Protein AF-A0A8T4EQA6-F1 (afdb_monomer)

Radius of gyration: 24.74 Å; Cα contacts (8 Å, |Δi|>4): 421; chains: 1; bounding box: 78×61×51 Å

Sequence (250 aa):
MGKGVVMSVICLLAISFFIASCVPVSEYYICKDGTRVRNAEECYTPMAPEPKEEVKQPEPAPEPAPEPVVKEISPAAQVYFDNNAKVTSLQYSYVESPQSLPEDIYYTTKDKMKIELKVRAVYAGNEYYDTVYLDLVKNTATAYCEYRDRSVCKDRDKAYSVDFDKYFRPTPWDWIDRITKADLTGKSKIFASRNAVEMNIEVDGLSGTMFVDSFFGIPLQITYLSKNYEFRDIVMNEVKSTQLEHQFSQ

Secondary structure (DSSP, 8-state):
--SHHHHHHHHHHHHHHHHTT-------EE-TTS-EESSGGGG----PPP------PPPPPPPPPPPP---EE-HHHHHHHHGGGG---EEEEEEEETB-----EEEE-SSEEEEEEEEEEEEETTEEEEEEEEETTTTEEEEE---S-TTT-S-SS--EEE-HHHH----HHHHHHTEEEEEEEEEEEEETTEEEEEEEEEETTEEEEEEEETTT--EEEEEETTEEEEEEEEEES---GGGGS-TT--

Foldseek 3Di:
DPDVVVVVVVVVVVVVVVVVPPPPPQDWAQAQVRDTHSDPVVSDDPDDPDDDPPPPDPDPDPDPDDDDQAAAEDPVLVVLQVLQVVFQKKWFWKDKPPDPDDTWIWIDGPFKIKIQAPDWHDNDDLATFRMKIAGPVVLWIKTFHPDPPCVSRVDRPDIDGDHSVVPDDQAQVNVVVQWRYKDFPPDWDAAPNFIWTKIWTAGPNFIWIFTAGRRRSTTQWIQGPNMIMGTHPMDTPPRDPCNSDRVPPD

Structure (mmCIF, N/CA/C/O backbone):
data_AF-A0A8T4EQA6-F1
#
_entry.id   AF-A0A8T4EQA6-F1
#
loop_
_atom_site.group_PDB
_atom_site.id
_atom_site.type_symbol
_atom_site.label_atom_id
_atom_site.label_alt_id
_atom_site.label_comp_id
_atom_site.label_asym_id
_atom_site.label_entity_id
_atom_site.label_seq_id
_atom_site.pdbx_PDB_ins_code
_atom_site.Cartn_x
_atom_site.Cartn_y
_atom_site.Cartn_z
_atom_site.occupancy
_atom_site.B_iso_or_equiv
_atom_site.auth_seq_id
_atom_site.auth_comp_id
_atom_site.auth_asym_id
_atom_site.auth_atom_id
_atom_site.pdbx_PDB_model_num
ATOM 1 N N . MET A 1 1 ? 58.677 24.203 24.969 1.00 54.44 1 MET A N 1
ATOM 2 C CA . MET A 1 1 ? 58.217 22.870 24.511 1.00 54.44 1 MET A CA 1
ATOM 3 C C . MET A 1 1 ? 56.695 22.869 24.547 1.00 54.44 1 MET A C 1
ATOM 5 O O . MET A 1 1 ? 56.180 23.217 25.595 1.00 54.44 1 MET A O 1
ATOM 9 N N . GLY A 1 2 ? 55.969 22.576 23.459 1.00 52.75 2 GLY A N 1
ATOM 10 C CA . GLY A 1 2 ? 54.510 22.361 23.594 1.00 52.75 2 GLY A CA 1
ATOM 11 C C . GLY A 1 2 ? 53.566 22.802 22.470 1.00 52.75 2 GLY A C 1
ATOM 12 O O . GLY A 1 2 ? 52.365 22.706 22.668 1.00 52.75 2 GLY A O 1
ATOM 13 N N . LYS A 1 3 ? 54.041 23.271 21.305 1.00 52.06 3 LYS A N 1
ATOM 14 C CA . LYS A 1 3 ? 53.149 23.547 20.150 1.00 52.06 3 LYS A CA 1
ATOM 15 C C . LYS A 1 3 ? 53.348 22.607 18.954 1.00 52.06 3 LYS A C 1
ATOM 17 O O . LYS A 1 3 ? 52.381 22.285 18.281 1.00 52.06 3 LYS A O 1
ATOM 22 N N . GLY A 1 4 ? 54.559 22.084 18.743 1.00 53.94 4 GLY A N 1
ATOM 23 C CA . GLY A 1 4 ? 54.838 21.169 17.624 1.00 53.94 4 GLY A CA 1
ATOM 24 C C . GLY A 1 4 ? 54.235 19.765 17.773 1.00 53.94 4 GLY A C 1
ATOM 25 O O . GLY A 1 4 ? 53.827 19.166 16.787 1.00 53.94 4 GLY A O 1
ATOM 26 N N . VAL A 1 5 ? 54.121 19.251 19.004 1.00 64.50 5 VAL A N 1
ATOM 27 C CA . VAL A 1 5 ? 53.643 17.875 19.249 1.00 64.50 5 VAL A CA 1
ATOM 28 C C . VAL A 1 5 ? 52.132 17.751 19.015 1.00 64.50 5 VAL A C 1
ATOM 30 O O . VAL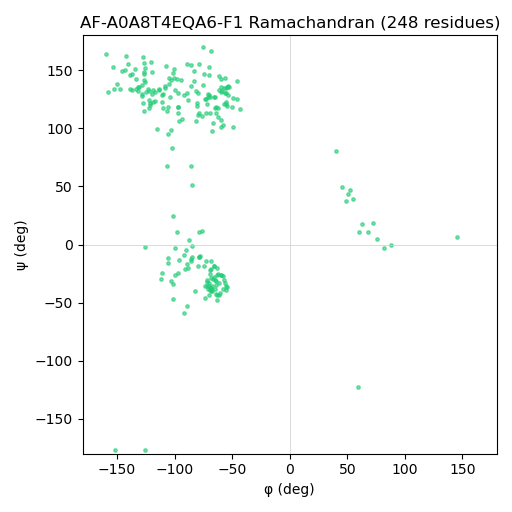 A 1 5 ? 51.676 16.755 18.465 1.00 64.50 5 VAL A O 1
ATOM 33 N N . VAL A 1 6 ? 51.354 18.787 19.346 1.00 67.44 6 VAL A N 1
ATOM 34 C CA . VAL A 1 6 ? 49.884 18.762 19.226 1.00 67.44 6 VAL A CA 1
ATOM 35 C C . VAL A 1 6 ? 49.435 18.725 17.760 1.00 67.44 6 VAL A C 1
ATOM 37 O O . VAL A 1 6 ? 48.513 17.993 17.416 1.00 67.44 6 VAL A O 1
ATOM 40 N N . MET A 1 7 ? 50.124 19.447 16.871 1.00 66.25 7 MET A N 1
ATOM 41 C CA . MET A 1 7 ? 49.761 19.492 15.449 1.00 66.25 7 MET A CA 1
ATOM 42 C C . MET A 1 7 ? 50.077 18.174 14.718 1.00 66.25 7 MET A C 1
ATOM 44 O O . MET A 1 7 ? 49.352 17.780 13.808 1.00 66.25 7 MET A O 1
ATOM 48 N N . SER A 1 8 ? 51.111 17.448 15.156 1.00 66.25 8 SER A N 1
ATOM 49 C CA . SER A 1 8 ? 51.488 16.159 14.563 1.00 66.25 8 SER A CA 1
ATOM 50 C C . SER A 1 8 ? 50.491 15.040 14.909 1.00 66.25 8 SER A C 1
ATOM 52 O O . SER A 1 8 ? 50.160 14.226 14.048 1.00 66.25 8 SER A O 1
ATOM 54 N N . VAL A 1 9 ? 49.926 15.051 16.124 1.00 68.31 9 VAL A N 1
ATOM 55 C CA . VAL A 1 9 ? 48.898 14.077 16.544 1.00 68.31 9 VAL A CA 1
ATOM 56 C C . VAL A 1 9 ? 47.570 14.296 15.805 1.00 68.31 9 VAL A C 1
ATOM 58 O O . VAL A 1 9 ? 46.928 13.327 15.403 1.00 68.31 9 VAL A O 1
ATOM 61 N N . ILE A 1 10 ? 47.182 15.552 15.554 1.00 69.31 10 ILE A N 1
ATOM 62 C CA . ILE A 1 10 ? 45.943 15.872 14.821 1.00 69.31 10 ILE A CA 1
ATOM 63 C C . ILE A 1 10 ? 46.037 15.432 13.348 1.00 69.31 10 ILE A C 1
ATOM 65 O O . ILE A 1 10 ? 45.082 14.859 12.828 1.00 69.31 10 ILE A O 1
ATOM 69 N N . CYS A 1 11 ? 47.190 15.608 12.689 1.00 70.19 11 CYS A N 1
ATOM 70 C CA . CYS A 1 11 ? 47.383 15.114 11.318 1.00 70.19 11 CYS A CA 1
ATOM 71 C C . CYS A 1 11 ? 47.342 13.580 11.221 1.00 70.19 11 CYS A C 1
ATOM 73 O O . CYS A 1 11 ? 46.767 13.053 10.271 1.00 70.19 11 CYS A O 1
ATOM 75 N N . LEU A 1 12 ? 47.900 12.850 12.194 1.00 67.88 12 LEU A N 1
ATOM 76 C CA . LEU A 1 12 ? 47.858 11.380 12.193 1.00 67.88 12 LEU A CA 1
ATOM 77 C C . LEU A 1 12 ? 46.436 10.830 12.399 1.00 67.88 12 LEU A C 1
ATOM 79 O O . LEU A 1 12 ? 46.073 9.847 11.756 1.00 67.88 12 LEU A O 1
ATOM 83 N N . LEU A 1 13 ? 45.613 11.490 13.223 1.00 66.69 13 LEU A N 1
ATOM 84 C CA . LEU A 1 13 ? 44.198 11.135 13.399 1.00 66.69 13 LEU A CA 1
ATOM 85 C C . LEU A 1 13 ? 43.344 11.468 12.165 1.00 66.69 13 LEU A C 1
ATOM 87 O O . LEU A 1 13 ? 42.439 10.713 11.825 1.00 66.69 13 LEU A O 1
ATOM 91 N N . ALA A 1 14 ? 43.635 12.562 11.457 1.00 63.62 14 ALA A N 1
ATOM 92 C CA . ALA A 1 14 ? 42.928 12.888 10.217 1.00 63.62 14 ALA A CA 1
ATOM 93 C C . ALA A 1 14 ? 43.253 11.892 9.088 1.00 63.62 14 ALA A C 1
ATOM 95 O O . ALA A 1 14 ? 42.364 11.512 8.328 1.00 63.62 14 ALA A O 1
ATOM 96 N N . ILE A 1 15 ? 44.504 11.423 9.002 1.00 66.56 15 ILE A N 1
ATOM 97 C CA . ILE A 1 15 ? 44.910 10.431 7.997 1.00 66.56 15 ILE A CA 1
ATOM 98 C C . ILE A 1 15 ? 44.282 9.063 8.293 1.00 66.56 15 ILE A C 1
ATOM 100 O O . ILE A 1 15 ? 43.821 8.418 7.356 1.00 66.56 15 ILE A O 1
ATOM 104 N N . SER A 1 16 ? 44.173 8.634 9.559 1.00 61.84 16 SER A N 1
ATOM 105 C CA . SER A 1 16 ? 43.537 7.347 9.888 1.00 61.84 16 SER A CA 1
ATOM 106 C C . SER A 1 16 ? 42.033 7.312 9.576 1.00 61.84 16 SER A C 1
ATOM 108 O O . SER A 1 16 ? 41.527 6.262 9.182 1.00 61.84 16 SER A O 1
ATOM 110 N N . PHE A 1 17 ? 41.333 8.452 9.642 1.00 58.25 17 PHE A N 1
ATOM 111 C CA . PHE A 1 17 ? 39.930 8.549 9.214 1.00 58.25 17 PHE A CA 1
ATOM 112 C C . PHE A 1 17 ? 39.738 8.426 7.692 1.00 58.25 17 PHE A C 1
ATOM 114 O O . PHE A 1 17 ? 38.685 7.962 7.259 1.00 58.25 17 PHE A O 1
ATOM 121 N N . PHE A 1 18 ? 40.744 8.763 6.875 1.00 56.41 18 PHE A N 1
ATOM 122 C CA . PHE A 1 18 ? 40.670 8.615 5.413 1.00 56.41 18 PHE A CA 1
ATOM 123 C C . PHE A 1 18 ? 40.919 7.183 4.912 1.00 56.41 18 PHE A C 1
ATOM 125 O O . PHE A 1 18 ? 40.525 6.865 3.795 1.00 56.41 18 PHE A O 1
ATOM 132 N N . ILE A 1 19 ? 41.535 6.302 5.712 1.00 58.00 19 ILE A N 1
ATOM 133 C CA . ILE A 1 19 ? 41.781 4.899 5.310 1.00 58.00 19 ILE A CA 1
ATOM 134 C C . ILE A 1 19 ? 40.598 3.985 5.678 1.00 58.00 19 ILE A C 1
ATOM 136 O O . ILE A 1 19 ? 40.432 2.922 5.087 1.00 58.00 19 ILE A O 1
ATOM 140 N N . ALA A 1 20 ? 39.742 4.397 6.621 1.00 55.31 20 ALA A N 1
ATOM 141 C CA . ALA A 1 20 ? 38.575 3.619 7.049 1.00 55.31 20 ALA A CA 1
ATOM 142 C C . ALA A 1 20 ? 37.323 3.827 6.171 1.00 55.31 20 ALA A C 1
ATOM 144 O O . ALA A 1 20 ? 36.356 3.082 6.307 1.00 55.31 20 ALA A O 1
ATOM 145 N N . SER A 1 21 ? 37.320 4.815 5.270 1.00 56.19 21 SER A N 1
ATOM 146 C CA . SER A 1 21 ? 36.185 5.115 4.383 1.00 56.19 21 SER A CA 1
ATOM 147 C C . SER A 1 21 ? 36.219 4.371 3.044 1.00 56.19 21 SER A C 1
ATOM 149 O O . SER A 1 21 ? 35.239 4.410 2.304 1.00 56.19 21 SER A O 1
ATOM 151 N N . CYS A 1 22 ? 37.280 3.613 2.757 1.00 58.06 22 CYS A N 1
ATOM 152 C CA . CYS A 1 22 ? 37.325 2.672 1.636 1.00 58.06 22 CYS A CA 1
ATOM 153 C C . CYS A 1 22 ? 36.724 1.315 2.032 1.00 58.06 22 CYS A C 1
ATOM 155 O O . CYS A 1 22 ? 37.357 0.276 1.849 1.00 58.06 22 CYS A O 1
ATOM 157 N N . VAL A 1 23 ? 35.515 1.298 2.602 1.00 61.62 23 VAL A N 1
ATOM 158 C CA . VAL A 1 23 ? 34.740 0.053 2.633 1.00 61.62 23 VAL A CA 1
ATOM 159 C C . VAL A 1 23 ? 34.260 -0.156 1.198 1.00 61.62 23 VAL A C 1
ATOM 161 O O . VAL A 1 23 ? 33.499 0.682 0.709 1.00 61.62 23 VAL A O 1
ATOM 164 N N . PRO A 1 24 ? 34.728 -1.196 0.482 1.00 63.94 24 PRO A N 1
ATOM 165 C CA . PRO A 1 24 ? 34.249 -1.459 -0.864 1.00 63.94 24 PRO A CA 1
ATOM 166 C C . PRO A 1 24 ? 32.734 -1.616 -0.779 1.00 63.94 24 PRO A C 1
ATOM 168 O O . PRO A 1 24 ? 32.235 -2.456 -0.026 1.00 63.94 24 PRO A O 1
ATOM 171 N N . VAL A 1 25 ? 32.006 -0.765 -1.503 1.00 64.12 25 VAL A N 1
ATOM 172 C CA . VAL A 1 25 ? 30.571 -0.937 -1.715 1.00 64.12 25 VAL A CA 1
ATOM 173 C C . VAL A 1 25 ? 30.438 -2.310 -2.356 1.00 64.12 25 VAL A C 1
ATOM 175 O O . VAL A 1 25 ? 30.826 -2.497 -3.504 1.00 64.12 25 VAL A O 1
ATOM 178 N N . SER A 1 26 ? 30.029 -3.306 -1.574 1.00 64.12 26 SER A N 1
ATOM 179 C CA . SER A 1 26 ? 29.912 -4.671 -2.064 1.00 64.12 26 SER A CA 1
ATOM 180 C C . SER A 1 26 ? 28.795 -4.681 -3.100 1.00 64.12 26 SER A C 1
ATOM 182 O O . SER A 1 26 ? 27.623 -4.565 -2.739 1.00 64.12 26 SER A O 1
ATOM 184 N N . GLU A 1 27 ? 29.169 -4.746 -4.374 1.00 80.50 27 GLU A N 1
ATOM 185 C CA . GLU A 1 27 ? 28.242 -4.940 -5.479 1.00 80.50 27 GLU A CA 1
ATOM 186 C C . GLU A 1 27 ? 27.594 -6.320 -5.304 1.00 80.50 27 GLU A C 1
ATOM 188 O O . GLU A 1 27 ? 28.276 -7.342 -5.240 1.00 80.50 27 GLU A O 1
ATOM 193 N N . TYR A 1 28 ? 26.274 -6.343 -5.139 1.00 85.25 28 TYR A N 1
ATOM 194 C CA . TYR A 1 28 ? 25.484 -7.572 -5.129 1.00 85.25 28 TYR A CA 1
ATOM 195 C C . TYR A 1 28 ? 24.733 -7.673 -6.456 1.00 85.25 28 TYR A C 1
ATOM 197 O O . TYR A 1 28 ? 24.235 -6.668 -6.965 1.00 85.25 28 TYR A O 1
ATOM 205 N N . TYR A 1 29 ? 24.604 -8.889 -6.978 1.00 81.69 29 TYR A N 1
ATOM 206 C CA . TYR A 1 29 ? 23.809 -9.201 -8.163 1.00 81.69 29 TYR A CA 1
ATOM 207 C C . TYR A 1 29 ? 22.469 -9.799 -7.725 1.00 81.69 29 TYR A C 1
ATOM 209 O O . TYR A 1 29 ? 22.413 -10.531 -6.737 1.00 81.69 29 TYR A O 1
ATOM 217 N N . ILE A 1 30 ? 21.388 -9.477 -8.438 1.00 79.50 30 ILE A N 1
ATOM 218 C CA . ILE A 1 30 ? 20.069 -10.090 -8.232 1.00 79.50 30 ILE A CA 1
ATOM 219 C C . ILE A 1 30 ? 19.820 -11.063 -9.385 1.00 79.50 30 ILE A C 1
ATOM 221 O O . ILE A 1 30 ? 19.806 -10.644 -10.542 1.00 79.50 30 ILE A O 1
ATOM 225 N N . CYS A 1 31 ? 19.653 -12.348 -9.080 1.00 84.44 31 CYS A N 1
ATOM 226 C CA . CYS A 1 31 ? 19.398 -13.386 -10.076 1.00 84.44 31 CYS A CA 1
ATOM 227 C C . CYS A 1 31 ? 17.951 -13.329 -10.600 1.00 84.44 31 CYS A C 1
ATOM 229 O O . CYS A 1 31 ? 17.106 -12.615 -10.056 1.00 84.44 31 CYS A O 1
ATOM 231 N N . LYS A 1 32 ? 17.639 -14.087 -11.665 1.00 75.75 32 LYS A N 1
ATOM 232 C CA . LYS A 1 32 ? 16.288 -14.109 -12.270 1.00 75.75 32 LYS A CA 1
ATOM 233 C C . LYS A 1 32 ? 15.182 -14.515 -11.287 1.00 75.75 32 LYS A C 1
ATOM 235 O O . LYS A 1 32 ? 14.048 -14.084 -11.450 1.00 75.75 32 LYS A O 1
ATOM 240 N N . ASP A 1 33 ? 15.518 -15.303 -10.271 1.00 78.25 33 ASP A N 1
ATOM 241 C CA . ASP A 1 33 ? 14.622 -15.725 -9.187 1.00 78.25 33 ASP A CA 1
ATOM 242 C C . ASP A 1 33 ? 14.520 -14.705 -8.030 1.00 78.25 33 ASP A C 1
ATOM 244 O O . ASP A 1 33 ? 13.777 -14.915 -7.076 1.00 78.25 33 ASP A O 1
ATOM 248 N N . GLY A 1 34 ? 15.248 -13.583 -8.095 1.00 75.81 34 GLY A N 1
ATOM 249 C CA . GLY A 1 34 ? 15.261 -12.541 -7.067 1.00 75.81 34 GLY A CA 1
ATOM 250 C C . GLY A 1 34 ? 16.274 -12.744 -5.936 1.00 75.81 34 GLY A C 1
ATOM 251 O O . GLY A 1 34 ? 16.371 -11.876 -5.061 1.00 75.81 34 GLY A O 1
ATOM 252 N N . THR A 1 35 ? 17.052 -13.829 -5.940 1.00 80.38 35 THR A N 1
ATOM 253 C CA . THR A 1 35 ? 18.094 -14.064 -4.928 1.00 80.38 35 THR A CA 1
ATOM 254 C C . THR A 1 35 ? 19.274 -13.099 -5.093 1.00 80.38 35 THR A C 1
ATOM 256 O O . THR A 1 35 ? 19.610 -12.684 -6.202 1.00 80.38 35 THR A O 1
ATOM 259 N N . ARG A 1 36 ? 19.892 -12.692 -3.972 1.00 84.56 36 ARG A N 1
ATOM 260 C CA . ARG A 1 36 ? 21.067 -11.802 -3.950 1.00 84.56 36 ARG A CA 1
ATOM 261 C C . ARG A 1 36 ? 22.345 -12.624 -3.829 1.00 84.56 36 ARG A C 1
ATOM 263 O O . ARG A 1 36 ? 22.551 -13.264 -2.800 1.00 84.56 36 ARG A O 1
ATOM 270 N N . VAL A 1 37 ? 23.220 -12.537 -4.824 1.00 88.25 37 VAL A N 1
ATOM 271 C CA . VAL A 1 37 ? 24.514 -13.235 -4.854 1.00 88.25 37 VAL A CA 1
ATOM 272 C C . VAL A 1 37 ? 25.674 -12.246 -4.951 1.00 88.25 37 VAL A C 1
ATOM 274 O O . VAL A 1 37 ? 25.506 -11.102 -5.380 1.00 88.25 37 VAL A O 1
ATOM 277 N N . ARG A 1 38 ? 26.867 -12.664 -4.515 1.00 88.19 38 ARG A N 1
ATOM 278 C CA . ARG A 1 38 ? 28.085 -11.828 -4.577 1.00 88.19 38 ARG A CA 1
ATOM 279 C C . ARG A 1 38 ? 28.850 -11.988 -5.888 1.00 88.19 38 ARG A C 1
ATOM 281 O O . ARG A 1 38 ? 29.678 -11.143 -6.208 1.00 88.19 38 ARG A O 1
ATOM 288 N N . ASN A 1 39 ? 28.572 -13.052 -6.634 1.00 86.00 39 ASN A N 1
ATOM 289 C CA . ASN A 1 39 ? 29.195 -13.345 -7.914 1.00 86.00 39 ASN A CA 1
ATOM 290 C C . ASN A 1 39 ? 28.102 -13.612 -8.960 1.00 86.00 39 ASN A C 1
ATOM 292 O O . ASN A 1 39 ? 27.212 -14.422 -8.726 1.00 86.00 39 ASN A O 1
ATOM 296 N N . ALA A 1 40 ? 28.171 -12.945 -10.114 1.00 84.94 40 ALA A N 1
ATOM 297 C CA . ALA A 1 40 ? 27.210 -13.112 -11.204 1.00 84.94 40 ALA A CA 1
ATOM 298 C C . ALA A 1 40 ? 27.144 -14.555 -11.748 1.00 84.94 40 ALA A C 1
ATOM 300 O O . ALA A 1 40 ? 26.101 -14.971 -12.249 1.00 84.94 40 ALA A O 1
ATOM 301 N N . GLU A 1 41 ? 28.220 -15.336 -11.620 1.00 85.19 41 GLU A N 1
ATOM 302 C CA . GLU A 1 41 ? 28.253 -16.749 -12.030 1.00 85.19 41 GLU A CA 1
ATOM 303 C C . GLU A 1 41 ? 27.376 -17.648 -11.144 1.00 85.19 41 GLU A C 1
ATOM 305 O O . GLU A 1 41 ? 26.914 -18.694 -11.593 1.00 85.19 41 GLU A O 1
ATOM 310 N N . GLU A 1 42 ? 27.074 -17.223 -9.912 1.00 87.88 42 GLU A N 1
ATOM 311 C CA . GLU A 1 42 ? 26.163 -17.943 -9.010 1.00 87.88 42 GLU A CA 1
ATOM 312 C C . GLU A 1 42 ? 24.696 -17.816 -9.447 1.00 87.88 42 GLU A C 1
ATOM 314 O O . GLU A 1 42 ? 23.863 -18.611 -9.022 1.00 87.88 42 GLU A O 1
ATOM 319 N N . CYS A 1 43 ? 24.374 -16.889 -10.359 1.00 83.69 43 CYS A N 1
ATOM 320 C CA . CYS A 1 43 ? 23.049 -16.803 -10.979 1.00 83.69 43 CYS A CA 1
ATOM 321 C C . CYS A 1 43 ? 22.802 -17.866 -12.065 1.00 83.69 43 CYS A C 1
ATOM 323 O O . CYS A 1 43 ? 21.827 -17.760 -12.821 1.00 83.69 43 CYS A O 1
ATOM 325 N N . TYR A 1 44 ? 23.673 -18.876 -12.180 1.00 79.12 44 TYR A N 1
ATOM 326 C CA . TYR A 1 44 ? 23.519 -19.956 -13.145 1.00 79.12 44 TYR A CA 1
ATOM 327 C C . TYR A 1 44 ? 22.259 -20.771 -12.851 1.00 79.12 44 TYR A C 1
ATOM 329 O O . TYR A 1 44 ? 22.153 -21.483 -11.854 1.00 79.12 44 TYR A O 1
ATOM 337 N N . THR A 1 45 ? 21.299 -20.679 -13.763 1.00 69.12 45 THR A N 1
ATOM 338 C CA . THR A 1 45 ? 20.111 -21.526 -13.763 1.00 69.12 45 THR A CA 1
ATOM 339 C C . THR A 1 45 ? 20.532 -22.874 -14.352 1.00 69.12 45 THR A C 1
ATOM 341 O O . THR A 1 45 ? 20.893 -22.906 -15.533 1.00 69.12 45 THR A O 1
ATOM 344 N N . PRO A 1 46 ? 20.550 -23.979 -13.582 1.00 68.62 46 PRO A N 1
ATOM 345 C CA . PRO A 1 46 ? 20.844 -25.291 -14.146 1.00 68.62 46 PRO A CA 1
ATOM 346 C C . PRO A 1 46 ? 19.904 -25.560 -15.326 1.00 68.62 46 PRO A C 1
ATOM 348 O O . PRO A 1 46 ? 18.714 -25.248 -15.249 1.00 68.62 46 PRO A O 1
ATOM 351 N N . MET A 1 47 ? 20.456 -26.094 -16.427 1.00 62.56 47 MET A N 1
ATOM 352 C CA . MET A 1 47 ? 19.678 -26.513 -17.597 1.00 62.56 47 MET A CA 1
ATOM 353 C C . MET A 1 47 ? 18.463 -27.303 -17.123 1.00 62.56 47 MET A C 1
ATOM 355 O O . MET A 1 47 ? 18.605 -28.262 -16.362 1.00 62.56 47 MET A O 1
ATOM 359 N N . ALA A 1 48 ? 17.284 -26.848 -17.549 1.00 67.38 48 ALA A N 1
ATOM 360 C CA . ALA A 1 48 ? 16.020 -27.454 -17.180 1.00 67.38 48 ALA A CA 1
ATOM 361 C C . ALA A 1 48 ? 16.101 -28.975 -17.420 1.00 67.38 48 ALA A C 1
ATOM 363 O O . ALA A 1 48 ? 16.490 -29.382 -18.520 1.00 67.38 48 ALA A O 1
ATOM 364 N N . PRO A 1 49 ? 15.801 -29.810 -16.408 1.00 69.50 49 PRO A N 1
ATOM 365 C CA . PRO A 1 49 ? 15.772 -31.253 -16.587 1.00 69.50 49 PRO A CA 1
ATOM 366 C C . PRO A 1 49 ? 14.796 -31.610 -17.712 1.00 69.50 49 PRO A C 1
ATOM 368 O O . PRO A 1 49 ? 13.761 -30.957 -17.865 1.00 69.50 49 PRO A O 1
ATOM 371 N N . GLU A 1 50 ? 15.150 -32.629 -18.500 1.00 70.94 50 GLU A N 1
ATOM 372 C CA . GLU A 1 50 ? 14.309 -33.151 -19.579 1.00 70.94 50 GLU A CA 1
ATOM 373 C C . GLU A 1 50 ? 12.856 -33.335 -19.107 1.00 70.94 50 GLU A C 1
ATOM 375 O O . GLU A 1 50 ? 12.635 -33.759 -17.965 1.00 70.94 50 GLU A O 1
ATOM 380 N N . PRO A 1 51 ? 11.870 -33.011 -19.965 1.00 68.75 51 PRO A N 1
ATOM 381 C CA . PRO A 1 51 ? 10.459 -33.041 -19.610 1.00 68.75 51 PRO A CA 1
ATOM 382 C C . PRO A 1 51 ? 10.057 -34.456 -19.181 1.00 68.75 51 PRO A C 1
ATOM 384 O O . PRO A 1 51 ? 9.856 -35.346 -20.005 1.00 68.75 51 PRO A O 1
ATOM 387 N N . LYS A 1 52 ? 9.952 -34.667 -17.865 1.00 71.94 52 LYS A N 1
ATOM 388 C CA . LYS A 1 52 ? 9.285 -35.838 -17.297 1.00 71.94 52 LYS A CA 1
ATOM 389 C C . LYS A 1 52 ? 7.810 -35.742 -17.664 1.00 71.94 52 LYS A C 1
ATOM 391 O O . LYS A 1 52 ? 7.192 -34.717 -17.390 1.00 71.94 52 LYS A O 1
ATOM 396 N N . GLU A 1 53 ? 7.279 -36.805 -18.267 1.00 71.50 53 GLU A N 1
ATOM 397 C CA . GLU A 1 53 ? 5.845 -36.986 -18.501 1.00 71.50 53 GLU A CA 1
ATOM 398 C C . GLU A 1 53 ? 5.058 -36.572 -17.255 1.00 71.50 53 GLU A C 1
ATOM 400 O O . GLU A 1 53 ? 5.217 -37.140 -16.170 1.00 71.50 53 GLU A O 1
ATOM 405 N N . GLU A 1 54 ? 4.248 -35.532 -17.423 1.00 71.44 54 GLU A N 1
ATOM 406 C CA . GLU A 1 54 ? 3.397 -34.965 -16.392 1.00 71.44 54 GLU A CA 1
ATOM 407 C C . GLU A 1 54 ? 2.312 -35.991 -16.054 1.00 71.44 54 GLU A C 1
ATOM 409 O O . GLU A 1 54 ? 1.314 -36.159 -16.759 1.00 71.44 54 GLU A O 1
ATOM 414 N N . VAL A 1 55 ? 2.549 -36.750 -14.984 1.00 72.31 55 VAL A N 1
ATOM 415 C CA . VAL A 1 55 ? 1.546 -37.625 -14.383 1.00 72.31 55 VAL A CA 1
ATOM 416 C C . VAL A 1 55 ? 0.388 -36.727 -13.965 1.00 72.31 55 VAL A C 1
ATOM 418 O O . VAL A 1 55 ? 0.527 -35.967 -13.011 1.00 72.31 55 VAL A O 1
ATOM 421 N N . LYS A 1 56 ? -0.737 -36.800 -14.693 1.00 72.31 56 LYS A N 1
ATOM 422 C CA . LYS A 1 56 ? -1.981 -36.082 -14.379 1.00 72.31 56 LYS A CA 1
ATOM 423 C C . LYS A 1 56 ? -2.339 -36.305 -12.914 1.00 72.31 56 LYS A C 1
ATOM 425 O O . LYS A 1 56 ? -2.861 -37.359 -12.547 1.00 72.31 56 LYS A O 1
ATOM 430 N N . GLN A 1 57 ? -2.033 -35.313 -12.086 1.00 78.25 57 GLN A N 1
ATOM 431 C CA . GLN A 1 57 ? -2.427 -35.298 -10.693 1.00 78.25 57 GLN A CA 1
ATOM 432 C C . GLN A 1 57 ? -3.961 -35.223 -10.671 1.00 78.25 57 GLN A C 1
ATOM 434 O O . GLN A 1 57 ? -4.527 -34.389 -11.383 1.00 78.25 57 GLN A O 1
ATOM 439 N N . PRO A 1 58 ? -4.652 -36.131 -9.960 1.00 82.38 58 PRO A N 1
ATOM 440 C CA . PRO A 1 58 ? -6.105 -36.102 -9.881 1.00 82.38 58 PRO A CA 1
ATOM 441 C C . PRO A 1 58 ? -6.550 -34.731 -9.372 1.00 82.38 58 PRO A C 1
ATOM 443 O O . PRO A 1 58 ? -6.007 -34.234 -8.385 1.00 82.38 58 PRO A O 1
ATOM 446 N N . GLU A 1 59 ? -7.499 -34.129 -10.090 1.00 84.44 59 GLU A N 1
ATOM 447 C CA . GLU A 1 59 ? -8.088 -32.832 -9.766 1.00 84.44 59 GLU A CA 1
ATOM 448 C C . GLU A 1 59 ? -8.534 -32.851 -8.293 1.00 84.44 59 GLU A C 1
ATOM 450 O O . GLU A 1 59 ? -9.322 -33.730 -7.916 1.00 84.44 59 GLU A O 1
ATOM 455 N N . PRO A 1 60 ? -7.975 -31.978 -7.431 1.00 86.44 60 PRO A N 1
ATOM 456 C CA . PRO A 1 60 ? -8.337 -31.931 -6.023 1.00 86.44 60 PRO A CA 1
ATOM 457 C C . PRO A 1 60 ? -9.848 -31.771 -5.888 1.00 86.44 60 PRO A C 1
ATOM 459 O O . PRO A 1 60 ? -10.455 -30.969 -6.596 1.00 86.44 60 PRO A O 1
ATOM 462 N N . ALA A 1 61 ? -10.459 -32.541 -4.986 1.00 91.38 61 ALA A N 1
ATOM 463 C CA . ALA A 1 61 ? -11.869 -32.358 -4.671 1.00 91.38 61 ALA A CA 1
ATOM 464 C C . ALA A 1 61 ? -12.111 -30.878 -4.312 1.00 91.38 61 ALA A C 1
ATOM 466 O O . ALA A 1 61 ? -11.291 -30.315 -3.581 1.00 91.38 61 ALA A O 1
ATOM 467 N N . PRO A 1 62 ? -13.185 -30.248 -4.826 1.00 91.38 62 PRO A N 1
ATOM 468 C CA . PRO A 1 62 ? -13.450 -28.838 -4.588 1.00 91.38 62 PRO A CA 1
ATOM 469 C C . PRO A 1 62 ? -13.479 -28.578 -3.085 1.00 91.38 62 PRO A C 1
ATOM 471 O O . PRO A 1 62 ? -14.263 -29.187 -2.353 1.00 91.38 62 PRO A O 1
ATOM 474 N N . GLU A 1 63 ? -12.574 -27.713 -2.636 1.00 90.44 63 GLU A N 1
ATOM 475 C CA . GLU A 1 63 ? -12.491 -27.310 -1.242 1.00 90.44 63 GLU A CA 1
ATOM 476 C C . GLU A 1 63 ? -13.834 -26.663 -0.856 1.00 90.44 63 GLU A C 1
ATOM 478 O O . GLU A 1 63 ? -14.370 -25.861 -1.633 1.00 90.44 63 GLU A O 1
ATOM 483 N N . PRO A 1 64 ? -14.453 -27.060 0.271 1.00 89.56 64 PRO A N 1
ATOM 484 C CA . PRO A 1 64 ? -15.727 -26.490 0.686 1.00 89.56 64 PRO A CA 1
ATOM 485 C C . PRO A 1 64 ? -15.595 -24.970 0.785 1.00 89.56 64 PRO A C 1
ATOM 487 O O . PRO A 1 64 ? -14.612 -24.463 1.323 1.00 89.56 64 PRO A O 1
ATOM 490 N N . ALA A 1 65 ? -16.582 -24.251 0.242 1.00 89.75 65 ALA A N 1
ATOM 491 C CA . ALA A 1 65 ? -16.579 -22.796 0.263 1.00 89.75 65 ALA A CA 1
ATOM 492 C C . ALA A 1 65 ? -16.398 -22.305 1.713 1.00 89.75 65 ALA A C 1
ATOM 494 O O . ALA A 1 65 ? -17.125 -22.779 2.592 1.00 89.75 65 ALA A O 1
ATOM 495 N N . PRO A 1 66 ? -15.443 -21.397 1.979 1.00 85.12 66 PRO A N 1
ATOM 496 C CA . PRO A 1 66 ? -15.194 -20.916 3.329 1.00 85.12 66 PRO A CA 1
ATOM 497 C C . PRO A 1 66 ? -16.459 -20.260 3.887 1.00 85.12 66 PRO A C 1
ATOM 499 O O . PRO A 1 66 ? -17.140 -19.501 3.191 1.00 85.12 66 PRO A O 1
ATOM 502 N N . GLU A 1 67 ? -16.789 -20.572 5.141 1.00 90.12 67 GLU A N 1
ATOM 503 C CA . GLU A 1 67 ? -17.914 -19.937 5.824 1.00 90.12 67 GLU A CA 1
ATOM 504 C C . GLU A 1 67 ? -17.694 -18.415 5.897 1.00 90.12 67 GLU A C 1
ATOM 506 O O . GLU A 1 67 ? -16.558 -17.959 6.076 1.00 90.12 67 GLU A O 1
ATOM 511 N N . PRO A 1 68 ? -18.754 -17.600 5.745 1.00 88.19 68 PRO A N 1
ATOM 512 C CA . PRO A 1 68 ? -18.626 -16.151 5.793 1.00 88.19 68 PRO A CA 1
ATOM 513 C C . PRO A 1 68 ? -18.113 -15.712 7.168 1.00 88.19 68 PRO A C 1
ATOM 515 O O . PRO A 1 68 ? -18.774 -15.908 8.188 1.00 88.19 68 PRO A O 1
ATOM 518 N N . VAL A 1 69 ? -16.936 -15.088 7.191 1.00 90.38 69 VAL A N 1
ATOM 519 C CA . VAL A 1 69 ? -16.340 -14.542 8.414 1.00 90.38 69 VAL A CA 1
ATOM 520 C C . VAL A 1 69 ? -17.163 -13.335 8.870 1.00 90.38 69 VAL A C 1
ATOM 522 O O . VAL A 1 69 ? -17.215 -12.307 8.191 1.00 90.38 69 VAL A O 1
ATOM 525 N N . VAL A 1 70 ? -17.833 -13.457 10.016 1.00 92.81 70 VAL A N 1
ATOM 526 C CA . VAL A 1 70 ? -18.614 -12.364 10.612 1.00 92.81 70 VAL A CA 1
ATOM 527 C C . VAL A 1 70 ? -17.653 -11.305 11.157 1.00 92.81 70 VAL A C 1
ATOM 529 O O . VAL A 1 70 ? -16.830 -11.602 12.019 1.00 92.81 70 VAL A O 1
ATOM 532 N N . LYS A 1 71 ? -17.754 -10.064 10.661 1.00 96.00 71 LYS A N 1
ATOM 533 C CA . LYS A 1 71 ? -16.972 -8.928 11.174 1.00 96.00 71 LYS A CA 1
ATOM 534 C C . LYS A 1 71 ? -17.613 -8.365 12.449 1.00 96.00 71 LYS A C 1
ATOM 536 O O . LYS A 1 71 ? -18.755 -7.914 12.419 1.00 96.00 71 LYS A O 1
ATOM 541 N N . GLU A 1 72 ? -16.866 -8.340 13.549 1.00 97.25 72 GLU A N 1
ATOM 542 C CA . GLU A 1 72 ? -17.248 -7.770 14.848 1.00 97.25 72 GLU A CA 1
ATOM 543 C C . GLU A 1 72 ? -16.497 -6.449 15.089 1.00 97.25 72 GLU A C 1
ATOM 545 O O . GLU A 1 72 ? -15.614 -6.338 15.940 1.00 97.25 72 GLU A O 1
ATOM 550 N N . ILE A 1 73 ? -16.808 -5.424 14.294 1.00 98.06 73 ILE A N 1
ATOM 551 C CA . ILE A 1 73 ? -16.230 -4.084 14.464 1.00 98.06 73 ILE A CA 1
ATOM 552 C C . ILE A 1 73 ? -17.104 -3.286 15.435 1.00 98.06 73 ILE A C 1
ATOM 554 O O . ILE A 1 73 ? -18.308 -3.132 15.217 1.00 98.06 73 ILE A O 1
ATOM 558 N N . SER A 1 74 ? -16.511 -2.759 16.510 1.00 98.31 74 SER A N 1
ATOM 559 C CA . SER A 1 74 ? -17.245 -1.923 17.465 1.00 98.31 74 SER A CA 1
ATOM 560 C C . SER A 1 74 ? -17.801 -0.658 16.789 1.00 98.31 74 SER A C 1
ATOM 562 O O . SER A 1 74 ? -17.123 -0.064 15.944 1.00 98.31 74 SER A O 1
ATOM 564 N N . PRO A 1 75 ? -18.989 -0.157 17.189 1.00 98.25 75 PRO A N 1
ATOM 565 C CA . PRO A 1 75 ? -19.554 1.060 16.600 1.00 98.25 75 PRO A CA 1
ATOM 566 C C . PRO A 1 75 ? -18.621 2.276 16.692 1.00 98.25 75 PRO A C 1
ATOM 568 O O . PRO A 1 75 ? -18.604 3.114 15.797 1.00 98.25 75 PRO A O 1
ATOM 571 N N . ALA A 1 76 ? -17.818 2.363 17.758 1.00 97.94 76 ALA A N 1
ATOM 572 C CA . ALA A 1 76 ? -16.845 3.435 17.936 1.00 97.94 76 ALA A CA 1
ATOM 573 C C . ALA A 1 76 ? -15.684 3.352 16.929 1.00 97.94 76 ALA A C 1
ATOM 575 O O . ALA A 1 76 ? -15.263 4.384 16.410 1.00 97.94 76 ALA A O 1
ATOM 576 N N . ALA A 1 77 ? -15.177 2.149 16.633 1.00 98.12 77 ALA A N 1
ATOM 577 C CA . ALA A 1 77 ? -14.142 1.957 15.618 1.00 98.12 77 ALA A CA 1
ATOM 578 C C . ALA A 1 77 ? -14.691 2.176 14.197 1.00 98.12 77 ALA A C 1
ATOM 580 O O . ALA A 1 77 ? -14.027 2.811 13.376 1.00 98.12 77 ALA A O 1
ATOM 581 N N . GLN A 1 78 ? -15.926 1.730 13.931 1.00 98.19 78 GLN A N 1
ATOM 582 C CA . GLN A 1 78 ? -16.565 1.827 12.615 1.00 98.19 78 GLN A CA 1
ATOM 583 C C . GLN A 1 78 ? -16.613 3.267 12.082 1.00 98.19 78 GLN A C 1
ATOM 585 O O . GLN A 1 78 ? -16.311 3.490 10.914 1.00 98.19 78 GLN A O 1
ATOM 590 N N . VAL A 1 79 ? -16.873 4.255 12.948 1.00 98.12 79 VAL A N 1
ATOM 591 C CA . VAL A 1 79 ? -16.901 5.685 12.574 1.00 98.12 79 VAL A CA 1
ATOM 592 C C . VAL A 1 79 ? -15.600 6.145 11.908 1.00 98.12 79 VAL A C 1
ATOM 594 O O . VAL A 1 79 ? -15.629 6.980 11.002 1.00 98.12 79 VAL A O 1
ATOM 597 N N . TYR A 1 80 ? -14.452 5.618 12.339 1.00 98.06 80 TYR A N 1
ATOM 598 C CA . TYR A 1 80 ? -13.174 5.950 11.717 1.00 98.06 80 TYR A CA 1
ATOM 599 C C . TYR A 1 80 ? -13.040 5.269 10.362 1.00 98.06 80 TYR A C 1
ATOM 601 O O . TYR A 1 80 ? -12.697 5.943 9.396 1.00 98.06 80 TYR A O 1
ATOM 609 N N . PHE A 1 81 ? -13.359 3.976 10.261 1.00 97.62 81 PHE A N 1
ATOM 610 C CA . PHE A 1 81 ? -13.266 3.258 8.991 1.00 97.62 81 PHE A CA 1
ATOM 611 C C . PHE A 1 81 ? -14.233 3.800 7.937 1.00 97.62 81 PHE A C 1
ATOM 613 O O . PHE A 1 81 ? -13.840 3.913 6.784 1.00 97.62 81 PHE A O 1
ATOM 620 N N . ASP A 1 82 ? -15.428 4.259 8.303 1.00 97.75 82 ASP A N 1
ATOM 621 C CA . ASP A 1 82 ? -16.381 4.845 7.348 1.00 97.75 82 ASP A CA 1
ATOM 622 C C . ASP A 1 82 ? -15.819 6.080 6.618 1.00 97.75 82 ASP A C 1
ATOM 624 O O . ASP A 1 82 ? -16.199 6.375 5.481 1.00 97.75 82 ASP A O 1
ATOM 628 N N . ASN A 1 83 ? -14.862 6.794 7.225 1.00 97.88 83 ASN A N 1
ATOM 629 C CA . ASN A 1 83 ? -14.198 7.918 6.567 1.00 97.88 83 ASN A CA 1
ATOM 630 C C . ASN A 1 83 ? -13.297 7.490 5.401 1.00 97.88 83 ASN A C 1
ATOM 632 O O . ASN A 1 83 ? -13.059 8.314 4.511 1.00 97.88 83 ASN A O 1
ATOM 636 N N . ASN A 1 84 ? -12.861 6.224 5.351 1.00 97.56 84 ASN A N 1
ATOM 637 C CA . ASN A 1 84 ? -11.982 5.720 4.292 1.00 97.56 84 ASN A CA 1
ATOM 638 C C . ASN A 1 84 ? -12.637 5.801 2.907 1.00 97.56 84 ASN A C 1
ATOM 640 O O . ASN A 1 84 ? -11.940 5.964 1.906 1.00 97.56 84 ASN A O 1
ATOM 644 N N . ALA A 1 85 ? -13.975 5.785 2.846 1.00 97.38 85 ALA A N 1
ATOM 645 C CA . ALA A 1 85 ? -14.731 5.885 1.602 1.00 97.38 85 ALA A CA 1
ATOM 646 C C . ALA A 1 85 ? -14.508 7.223 0.871 1.00 97.38 85 ALA A C 1
ATOM 648 O O . ALA A 1 85 ? -14.745 7.320 -0.332 1.00 97.38 85 ALA A O 1
ATOM 649 N N . LYS A 1 86 ? -14.033 8.254 1.584 1.00 97.06 86 LYS A N 1
ATOM 650 C CA . LYS A 1 86 ? -13.674 9.568 1.022 1.00 97.06 86 LYS A CA 1
ATOM 651 C C . LYS A 1 86 ? -12.308 9.562 0.332 1.00 97.06 86 LYS A C 1
ATOM 653 O O . LYS A 1 86 ? -11.948 10.553 -0.304 1.00 97.06 86 LYS A O 1
ATOM 658 N N . VAL A 1 87 ? -11.526 8.499 0.507 1.00 98.44 87 VAL A N 1
ATOM 659 C CA . VAL A 1 87 ? -10.179 8.375 -0.042 1.00 98.44 87 VAL A CA 1
ATOM 660 C C . VAL A 1 87 ? -10.243 7.575 -1.335 1.00 98.44 87 VAL A C 1
ATOM 662 O O . VAL A 1 87 ? -10.545 6.385 -1.337 1.00 98.44 87 VAL A O 1
ATOM 665 N N . THR A 1 88 ? -9.952 8.239 -2.447 1.00 98.38 88 THR A N 1
ATOM 666 C CA . THR A 1 88 ? -9.950 7.646 -3.790 1.00 98.38 88 THR A CA 1
ATOM 667 C C . THR A 1 88 ? -8.556 7.233 -4.237 1.00 98.38 88 THR A C 1
ATOM 669 O O . THR A 1 88 ? -8.414 6.365 -5.094 1.00 98.38 88 THR A O 1
ATOM 672 N N . SER A 1 89 ? -7.522 7.863 -3.679 1.00 98.56 89 SER A N 1
ATOM 673 C CA . SER A 1 89 ? -6.136 7.600 -4.044 1.00 98.56 89 SER A CA 1
ATOM 674 C C . SER A 1 89 ? -5.176 7.909 -2.900 1.00 98.56 89 SER A C 1
ATOM 676 O O . SER A 1 89 ? -5.446 8.814 -2.107 1.00 98.56 89 SER A O 1
ATOM 678 N N . LEU A 1 90 ? -4.030 7.236 -2.865 1.00 98.50 90 LEU A N 1
ATOM 679 C CA . LEU A 1 90 ? -2.984 7.429 -1.864 1.00 98.50 90 LEU A CA 1
ATOM 680 C C . LEU A 1 90 ? -1.606 7.535 -2.522 1.00 98.50 90 LEU A C 1
ATOM 682 O O . LEU A 1 90 ? -1.312 6.791 -3.454 1.00 98.50 90 LEU A O 1
ATOM 686 N N . GLN A 1 91 ? -0.756 8.408 -1.991 1.00 98.31 91 GLN A N 1
ATOM 687 C CA . GLN A 1 91 ? 0.692 8.384 -2.196 1.00 98.31 91 GLN A CA 1
ATOM 688 C C . GLN A 1 91 ? 1.366 8.192 -0.838 1.00 98.31 91 GLN A C 1
ATOM 690 O O . GLN A 1 91 ? 0.979 8.874 0.106 1.00 98.31 91 GLN A O 1
ATOM 695 N N . TYR A 1 92 ? 2.331 7.282 -0.716 1.00 98.00 92 TYR A N 1
ATOM 696 C CA . TYR A 1 92 ? 3.052 7.036 0.541 1.00 98.00 92 TYR A CA 1
ATOM 697 C C . TYR A 1 92 ? 4.392 6.339 0.302 1.00 98.00 92 TYR A C 1
ATOM 699 O O . TYR A 1 92 ? 4.611 5.745 -0.755 1.00 98.00 92 TYR A O 1
ATOM 707 N N . SER A 1 93 ? 5.264 6.354 1.308 1.00 96.56 93 SER A N 1
ATOM 708 C CA . SER A 1 93 ? 6.359 5.389 1.411 1.00 96.56 93 SER A CA 1
ATOM 709 C C . SER A 1 93 ? 6.025 4.295 2.430 1.00 96.56 93 SER A C 1
ATOM 711 O O . SER A 1 93 ? 5.270 4.515 3.382 1.00 96.56 93 SER A O 1
ATOM 713 N N . TYR A 1 94 ? 6.519 3.080 2.189 1.00 94.44 94 TYR A N 1
ATOM 714 C CA . TYR A 1 94 ? 6.169 1.890 2.971 1.00 94.44 94 TYR A CA 1
ATOM 715 C C . TYR A 1 94 ? 7.388 1.319 3.687 1.00 94.44 94 TYR A C 1
ATOM 717 O O . TYR A 1 94 ? 8.429 1.086 3.068 1.00 94.44 94 TYR A O 1
ATOM 725 N N . VAL A 1 95 ? 7.237 1.044 4.983 1.00 94.06 95 VAL A N 1
ATOM 726 C CA . VAL A 1 95 ? 8.292 0.454 5.813 1.00 94.06 95 VAL A CA 1
ATOM 727 C C . VAL A 1 95 ? 7.760 -0.764 6.554 1.00 94.06 95 VAL A C 1
ATOM 729 O O . VAL A 1 95 ? 6.763 -0.674 7.265 1.00 94.06 95 VAL A O 1
ATOM 732 N N . GLU A 1 96 ? 8.470 -1.888 6.437 1.00 94.06 96 GLU A N 1
ATOM 733 C CA . GLU A 1 96 ? 8.198 -3.120 7.184 1.00 94.06 96 GLU A CA 1
ATOM 734 C C . GLU A 1 96 ? 9.365 -3.437 8.131 1.00 94.06 96 GLU A C 1
ATOM 736 O O . GLU A 1 96 ? 10.383 -4.000 7.740 1.00 94.06 96 GLU A O 1
ATOM 741 N N . SER A 1 97 ? 9.231 -3.095 9.409 1.00 91.81 97 SER A N 1
ATOM 742 C CA . SER A 1 97 ? 10.227 -3.422 10.435 1.00 91.81 97 SER A CA 1
ATOM 743 C C . SER A 1 97 ? 10.148 -4.911 10.818 1.00 91.81 97 SER A C 1
ATOM 745 O O . SER A 1 97 ? 9.036 -5.423 10.996 1.00 91.81 97 SER A O 1
ATOM 747 N N . PRO A 1 98 ? 11.289 -5.622 10.971 1.00 86.25 98 PRO A N 1
ATOM 748 C CA . PRO A 1 98 ? 12.653 -5.105 11.189 1.00 86.25 98 PRO A CA 1
ATOM 749 C C . PRO A 1 98 ? 13.472 -4.782 9.929 1.00 86.25 98 PRO A C 1
ATOM 751 O O . PRO A 1 98 ? 14.649 -4.439 10.042 1.00 86.25 98 PRO A O 1
ATOM 754 N N . GLN A 1 99 ? 12.909 -4.903 8.728 1.00 78.19 99 GLN A N 1
ATOM 755 C CA . GLN A 1 99 ? 13.647 -4.651 7.494 1.00 78.19 99 GLN A CA 1
ATOM 756 C C . GLN A 1 99 ? 13.704 -3.142 7.199 1.00 78.19 99 GLN A C 1
ATOM 758 O O . GLN A 1 99 ? 12.735 -2.529 6.766 1.00 78.19 99 GLN A O 1
ATOM 763 N N . SER A 1 100 ? 14.871 -2.523 7.393 1.00 63.72 100 SER A N 1
ATOM 764 C CA . SER A 1 100 ? 15.138 -1.152 6.939 1.00 63.72 100 SER A CA 1
ATOM 765 C C . SER A 1 100 ? 15.617 -1.168 5.484 1.00 63.72 100 SER A C 1
ATOM 767 O O . SER A 1 100 ? 16.796 -0.941 5.197 1.00 63.72 100 SER A O 1
ATOM 769 N N . LEU A 1 101 ? 14.737 -1.544 4.560 1.00 67.50 101 LEU A N 1
ATOM 770 C CA . LEU A 1 101 ? 15.038 -1.408 3.138 1.00 67.50 101 LEU A CA 1
ATOM 771 C C . LEU A 1 101 ? 14.831 0.047 2.699 1.00 67.50 101 LEU A C 1
ATOM 773 O O . LEU A 1 101 ? 14.106 0.790 3.363 1.00 67.50 101 LEU A O 1
ATOM 777 N N . PRO A 1 102 ? 15.508 0.483 1.623 1.00 75.31 102 PRO A N 1
ATOM 778 C CA . PRO A 1 102 ? 15.253 1.797 1.063 1.00 75.31 102 PRO A CA 1
ATOM 779 C C . PRO A 1 102 ? 13.772 1.910 0.700 1.00 75.31 102 PRO A C 1
ATOM 781 O O . PRO A 1 102 ? 13.193 0.983 0.142 1.00 75.31 102 PRO A O 1
ATOM 784 N N . GLU A 1 103 ? 13.174 3.033 1.074 1.00 88.94 103 GLU A N 1
ATOM 785 C CA . GLU A 1 103 ? 11.735 3.228 0.978 1.00 88.94 103 GLU A CA 1
ATOM 786 C C . GLU A 1 103 ? 11.331 3.499 -0.474 1.00 88.94 103 GLU A C 1
ATOM 788 O O . GLU A 1 103 ? 11.667 4.548 -1.034 1.00 88.94 103 GLU A O 1
ATOM 793 N N . ASP A 1 104 ? 10.630 2.543 -1.079 1.00 95.12 104 ASP A N 1
ATOM 794 C CA . ASP A 1 104 ? 9.945 2.745 -2.354 1.00 95.12 104 ASP A CA 1
ATOM 795 C C . ASP A 1 104 ? 8.744 3.683 -2.156 1.00 95.12 104 ASP A C 1
ATOM 797 O O . ASP A 1 104 ? 8.159 3.752 -1.066 1.00 95.12 104 ASP A O 1
ATOM 801 N N . ILE A 1 105 ? 8.374 4.406 -3.214 1.00 97.06 105 ILE A N 1
ATOM 802 C CA . ILE A 1 105 ? 7.227 5.320 -3.200 1.00 97.06 105 ILE A CA 1
ATOM 803 C C . ILE A 1 105 ? 6.077 4.669 -3.956 1.00 97.06 105 ILE A C 1
ATOM 805 O O . ILE A 1 105 ? 6.219 4.262 -5.108 1.00 97.06 105 ILE A O 1
ATOM 809 N N . TYR A 1 106 ? 4.924 4.605 -3.308 1.00 98.12 106 TYR A N 1
ATOM 810 C CA . TYR A 1 106 ? 3.717 3.982 -3.816 1.00 98.12 106 TYR A CA 1
ATOM 811 C C . TYR A 1 106 ? 2.709 5.065 -4.170 1.00 98.12 106 TYR A C 1
ATOM 813 O O . TYR A 1 106 ? 2.459 5.974 -3.381 1.00 98.12 106 TYR A O 1
ATOM 821 N N . TYR A 1 107 ? 2.096 4.926 -5.337 1.00 98.44 107 TYR A N 1
ATOM 822 C CA . TYR A 1 107 ? 0.944 5.693 -5.787 1.00 98.44 107 TYR A CA 1
ATOM 823 C C . TYR A 1 107 ? -0.151 4.675 -6.062 1.00 98.44 107 TYR A C 1
ATOM 825 O O . TYR A 1 107 ? 0.058 3.751 -6.844 1.00 98.44 107 TYR A O 1
ATOM 833 N N . THR A 1 108 ? -1.302 4.785 -5.416 1.00 98.38 108 THR A N 1
ATOM 834 C CA . THR A 1 108 ? -2.308 3.726 -5.482 1.00 98.38 108 THR A CA 1
ATOM 835 C C . THR A 1 108 ? -3.732 4.262 -5.507 1.00 98.38 108 THR A C 1
ATOM 837 O O . THR A 1 108 ? -4.050 5.319 -4.959 1.00 98.38 108 THR A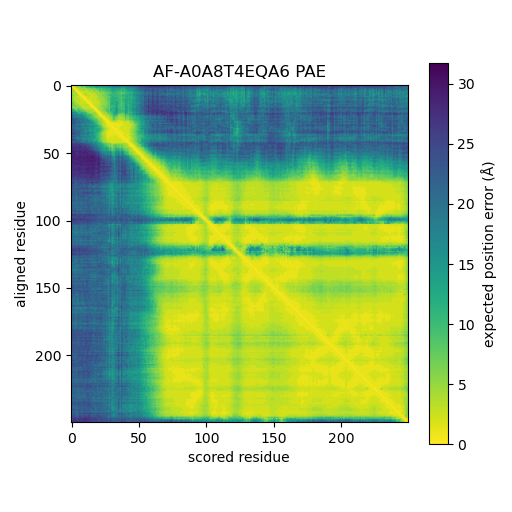 O 1
ATOM 840 N N . THR A 1 109 ? -4.586 3.497 -6.167 1.00 98.25 109 THR A N 1
ATOM 841 C CA . THR A 1 109 ? -6.050 3.554 -6.145 1.00 98.25 109 THR A CA 1
ATOM 842 C C . THR A 1 109 ? -6.546 2.158 -5.771 1.00 98.25 109 THR A C 1
ATOM 844 O O . THR A 1 109 ? -5.744 1.256 -5.550 1.00 98.25 109 THR A O 1
ATOM 847 N N . LYS A 1 110 ? -7.861 1.939 -5.742 1.00 96.81 110 LYS A N 1
ATOM 848 C CA . LYS A 1 110 ? -8.403 0.592 -5.510 1.00 96.81 110 LYS A CA 1
ATOM 849 C C . LYS A 1 110 ? -8.035 -0.414 -6.608 1.00 96.81 110 LYS A C 1
ATOM 851 O O . LYS A 1 110 ? -7.931 -1.598 -6.323 1.00 96.81 110 LYS A O 1
ATOM 856 N N . ASP A 1 111 ? -7.786 0.062 -7.829 1.00 98.06 111 ASP A N 1
ATOM 857 C CA . ASP A 1 111 ? -7.641 -0.814 -8.999 1.00 98.06 111 ASP A CA 1
ATOM 858 C C . ASP A 1 111 ? -6.208 -0.870 -9.545 1.00 98.06 111 ASP A C 1
ATOM 860 O O . ASP A 1 111 ? -5.827 -1.825 -10.221 1.00 98.06 111 ASP A O 1
ATOM 864 N N . LYS A 1 112 ? -5.405 0.169 -9.296 1.00 98.38 112 LYS A N 1
ATOM 865 C CA . LYS A 1 112 ? -4.058 0.319 -9.860 1.00 98.38 112 LYS A CA 1
ATOM 866 C C . LYS A 1 112 ? -3.067 0.805 -8.819 1.00 98.38 112 LYS A C 1
ATOM 868 O O . LYS A 1 112 ? -3.398 1.672 -8.007 1.00 98.38 112 LYS A O 1
ATOM 873 N N . MET A 1 113 ? -1.827 0.348 -8.949 1.00 98.50 113 MET A N 1
ATOM 874 C CA . MET A 1 113 ? -0.693 0.810 -8.156 1.00 98.50 113 MET A CA 1
ATOM 875 C C . MET A 1 113 ? 0.515 1.081 -9.058 1.00 98.50 113 MET A C 1
ATOM 877 O O . MET A 1 113 ? 0.858 0.258 -9.899 1.00 98.50 113 MET A O 1
ATOM 881 N N . LYS A 1 114 ? 1.177 2.222 -8.872 1.00 98.19 114 LYS A N 1
ATOM 882 C CA . LYS A 1 114 ? 2.516 2.515 -9.394 1.00 98.19 114 LYS A CA 1
ATOM 883 C C . LYS A 1 114 ? 3.500 2.516 -8.230 1.00 98.19 114 LYS A C 1
ATOM 885 O O . LYS A 1 114 ? 3.226 3.109 -7.189 1.00 98.19 114 LYS A O 1
ATOM 890 N N . ILE A 1 115 ? 4.652 1.894 -8.432 1.00 97.62 115 ILE A N 1
ATOM 891 C CA . ILE A 1 115 ? 5.738 1.807 -7.462 1.00 97.62 115 ILE A CA 1
ATOM 892 C C . ILE A 1 115 ? 6.981 2.417 -8.099 1.00 97.62 115 ILE A C 1
ATOM 894 O O . ILE A 1 115 ? 7.444 1.938 -9.134 1.00 97.62 115 ILE A O 1
ATOM 898 N N . GLU A 1 116 ? 7.519 3.463 -7.485 1.00 96.69 116 GLU A N 1
ATOM 899 C CA . GLU A 1 116 ? 8.818 4.036 -7.829 1.00 96.69 116 GLU A CA 1
ATOM 900 C C . GLU A 1 116 ? 9.879 3.408 -6.925 1.00 96.69 116 GLU A C 1
ATOM 902 O O . GLU A 1 116 ? 9.939 3.670 -5.719 1.00 96.69 116 GLU A O 1
ATOM 907 N N . LEU A 1 117 ? 10.703 2.552 -7.525 1.00 94.94 117 LEU A N 1
ATOM 908 C CA . LEU A 1 117 ? 11.735 1.801 -6.832 1.00 94.94 117 LEU A CA 1
ATOM 909 C C . LEU A 1 117 ? 12.892 2.725 -6.464 1.00 94.94 117 LEU A C 1
ATOM 911 O O . LEU A 1 117 ? 13.511 3.364 -7.323 1.00 94.94 117 LEU A O 1
ATOM 915 N N . LYS A 1 118 ? 13.252 2.754 -5.182 1.00 91.06 118 LYS A N 1
ATOM 916 C CA . LYS A 1 118 ? 14.379 3.565 -4.713 1.00 91.06 118 LYS A CA 1
ATOM 917 C C . LYS A 1 118 ? 15.715 3.007 -5.191 1.00 91.06 118 LYS A C 1
ATOM 919 O O . LYS A 1 118 ? 16.655 3.765 -5.446 1.00 91.06 118 LYS A O 1
ATOM 924 N N . VAL A 1 119 ? 15.795 1.683 -5.310 1.00 86.81 119 VAL A N 1
ATOM 925 C CA . VAL A 1 119 ? 16.936 0.969 -5.884 1.00 86.81 119 VAL A CA 1
ATOM 926 C C . VAL A 1 119 ? 16.502 0.360 -7.203 1.00 86.81 119 VAL A C 1
ATOM 928 O O . VAL A 1 119 ? 15.569 -0.435 -7.252 1.00 86.81 119 VAL A O 1
ATOM 931 N N . ARG A 1 120 ? 17.214 0.719 -8.274 1.00 81.12 120 ARG A N 1
ATOM 932 C CA . ARG A 1 120 ? 16.970 0.170 -9.610 1.00 81.12 120 ARG A CA 1
ATOM 933 C C . ARG A 1 120 ? 17.131 -1.346 -9.576 1.00 81.12 120 ARG A C 1
ATOM 935 O O . ARG A 1 120 ? 18.132 -1.850 -9.064 1.00 81.12 120 ARG A O 1
ATOM 942 N N . ALA A 1 121 ? 16.170 -2.055 -10.149 1.00 76.06 121 ALA A N 1
ATOM 943 C CA . ALA A 1 121 ? 16.217 -3.501 -10.251 1.00 76.06 121 ALA A CA 1
ATOM 944 C C . ALA A 1 121 ? 16.812 -3.917 -11.600 1.00 76.06 121 ALA A C 1
ATOM 946 O O . ALA A 1 121 ? 16.556 -3.291 -12.629 1.00 76.06 121 ALA A O 1
ATOM 947 N N . VAL A 1 122 ? 17.613 -4.982 -11.583 1.00 78.62 122 VAL A N 1
ATOM 948 C CA . VAL A 1 122 ? 18.163 -5.614 -12.788 1.00 78.62 122 VAL A CA 1
ATOM 949 C C . VAL A 1 122 ? 17.177 -6.678 -13.257 1.00 78.62 122 VAL A C 1
ATOM 951 O O . VAL A 1 122 ? 16.738 -7.498 -12.450 1.00 78.62 122 VAL A O 1
ATOM 954 N N . TYR A 1 123 ? 16.814 -6.669 -14.540 1.00 69.12 123 TYR A N 1
ATOM 955 C CA . TYR A 1 123 ? 15.964 -7.712 -15.127 1.00 69.12 123 TYR A CA 1
ATOM 956 C C . TYR A 1 123 ? 16.805 -8.847 -15.726 1.00 69.12 123 TYR A C 1
ATOM 958 O O . TYR A 1 123 ? 16.699 -10.003 -15.321 1.00 69.12 123 TYR A O 1
ATOM 966 N N . ALA A 1 124 ? 17.663 -8.505 -16.694 1.00 72.69 124 ALA A N 1
ATOM 967 C CA . ALA A 1 124 ? 18.571 -9.423 -17.373 1.00 72.69 124 ALA A CA 1
ATOM 968 C C . ALA A 1 124 ? 19.746 -8.649 -17.993 1.00 72.69 124 ALA A C 1
ATOM 970 O O . ALA A 1 124 ? 19.547 -7.661 -18.697 1.00 72.69 124 ALA A O 1
ATOM 971 N N . GLY A 1 125 ? 20.980 -9.104 -17.757 1.00 78.31 125 GLY A N 1
ATOM 972 C CA . GLY A 1 125 ? 22.178 -8.425 -18.261 1.00 78.31 125 GLY A CA 1
ATOM 973 C C . GLY A 1 125 ? 22.277 -6.981 -17.754 1.00 78.31 125 GLY A C 1
ATOM 974 O O . GLY A 1 125 ? 22.265 -6.751 -16.551 1.00 78.31 125 GLY A O 1
ATOM 975 N N . ASN A 1 126 ? 22.342 -6.021 -18.681 1.00 76.88 126 ASN A N 1
ATOM 976 C CA . ASN A 1 126 ? 22.440 -4.583 -18.391 1.00 76.88 126 ASN A CA 1
ATOM 977 C C . ASN A 1 126 ? 21.091 -3.852 -18.547 1.00 76.88 126 ASN A C 1
ATOM 979 O O . ASN A 1 126 ? 21.069 -2.659 -18.858 1.00 76.88 126 ASN A O 1
ATOM 983 N N . GLU A 1 127 ? 19.971 -4.566 -18.422 1.00 83.50 127 GLU A N 1
ATOM 984 C CA . GLU A 1 127 ? 18.628 -3.982 -18.487 1.00 83.50 127 GLU A CA 1
ATOM 985 C C . GLU A 1 127 ? 18.090 -3.720 -17.083 1.00 83.50 127 GLU A C 1
ATOM 987 O O . GLU A 1 127 ? 18.111 -4.600 -16.215 1.00 83.50 127 GLU A O 1
ATOM 992 N N . TYR A 1 128 ? 17.596 -2.501 -16.881 1.00 90.00 128 TYR A N 1
ATOM 993 C CA . TYR A 1 128 ? 17.123 -2.010 -15.596 1.00 90.00 128 TYR A CA 1
ATOM 994 C C . TYR A 1 128 ? 15.696 -1.486 -15.724 1.00 90.00 128 TYR A C 1
ATOM 996 O O . TYR A 1 128 ? 15.300 -0.985 -16.777 1.00 90.00 128 TYR A O 1
ATOM 1004 N N . TYR A 1 129 ? 14.957 -1.548 -14.625 1.00 94.69 129 TYR A N 1
ATOM 1005 C CA . TYR A 1 129 ? 13.710 -0.819 -14.431 1.00 94.69 129 TYR A CA 1
ATOM 1006 C C . TYR A 1 129 ? 13.726 -0.173 -13.047 1.00 94.69 129 TYR A C 1
ATOM 1008 O O . TYR A 1 129 ? 14.387 -0.642 -12.114 1.00 94.69 129 TYR A O 1
ATOM 1016 N N . ASP A 1 130 ? 13.024 0.943 -12.933 1.00 95.69 130 ASP A N 1
ATOM 1017 C CA . ASP A 1 130 ? 12.888 1.713 -11.696 1.00 95.69 130 ASP A CA 1
ATOM 1018 C C . ASP A 1 130 ? 11.425 1.950 -11.323 1.00 95.69 130 ASP A C 1
ATOM 1020 O O . ASP A 1 130 ? 11.144 2.531 -10.282 1.00 95.69 130 ASP A O 1
ATOM 1024 N N . THR A 1 131 ? 10.499 1.491 -12.163 1.00 97.00 131 THR A N 1
ATOM 1025 C CA . THR A 1 131 ? 9.075 1.730 -11.997 1.00 97.00 131 THR A CA 1
ATOM 1026 C C . THR A 1 131 ? 8.307 0.452 -12.281 1.00 97.00 131 THR A C 1
ATOM 1028 O O . THR A 1 131 ? 8.548 -0.204 -13.296 1.00 97.00 131 THR A O 1
ATOM 1031 N N . VAL A 1 132 ? 7.369 0.107 -11.402 1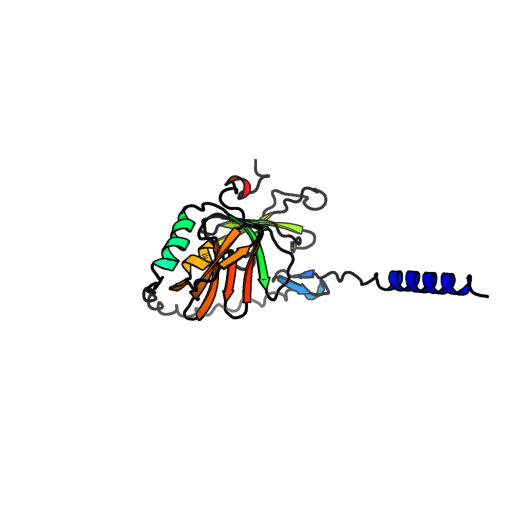.00 97.56 132 VAL A N 1
ATOM 1032 C CA . VAL A 1 132 ? 6.477 -1.047 -11.561 1.00 97.56 132 VAL A CA 1
ATOM 1033 C C . VAL A 1 132 ? 5.029 -0.582 -11.504 1.00 97.56 132 VAL A C 1
ATOM 1035 O O . VAL A 1 132 ? 4.653 0.181 -10.620 1.00 97.56 132 VAL A O 1
ATOM 1038 N N . TYR A 1 133 ? 4.217 -1.056 -12.441 1.00 98.19 133 TYR A N 1
ATOM 1039 C CA . TYR A 1 133 ? 2.778 -0.837 -12.496 1.00 98.19 133 TYR A CA 1
ATOM 1040 C C . TYR A 1 133 ? 2.060 -2.152 -12.223 1.00 98.19 133 TYR A C 1
ATOM 1042 O O . TYR A 1 133 ? 2.345 -3.160 -12.873 1.00 98.19 133 TYR A O 1
ATOM 1050 N N . LEU A 1 134 ? 1.122 -2.127 -11.284 1.00 98.31 134 LEU A N 1
ATOM 1051 C CA . LEU A 1 134 ? 0.269 -3.248 -10.918 1.00 98.31 134 LEU A CA 1
ATOM 1052 C C . LEU A 1 134 ? -1.185 -2.937 -11.289 1.00 98.31 134 LEU A C 1
ATOM 1054 O O . LEU A 1 134 ? -1.700 -1.860 -10.974 1.00 98.31 134 LEU A O 1
ATOM 1058 N N . ASP A 1 135 ? -1.844 -3.904 -11.920 1.00 98.25 135 ASP A N 1
ATOM 1059 C CA . ASP A 1 135 ? -3.303 -3.972 -12.053 1.00 98.25 135 ASP A CA 1
ATOM 1060 C C . ASP A 1 135 ? -3.805 -4.884 -10.925 1.00 98.25 135 ASP A C 1
ATOM 1062 O O . ASP A 1 135 ? -3.573 -6.095 -10.962 1.00 98.25 135 ASP A O 1
ATOM 1066 N N . LEU A 1 136 ? -4.415 -4.287 -9.896 1.00 97.56 136 LEU A N 1
ATOM 1067 C CA . LEU A 1 136 ? -4.841 -4.967 -8.664 1.00 97.56 136 LEU A CA 1
ATOM 1068 C C . LEU A 1 136 ? -6.095 -5.822 -8.877 1.00 97.56 136 LEU A C 1
ATOM 1070 O O . LEU A 1 136 ? -6.381 -6.715 -8.090 1.00 97.56 136 LEU A O 1
ATOM 1074 N N . VAL A 1 137 ? -6.842 -5.564 -9.953 1.00 96.69 137 VAL A N 1
ATOM 1075 C CA . VAL A 1 137 ? -8.028 -6.349 -10.312 1.00 96.69 137 VAL A CA 1
ATOM 1076 C C . VAL A 1 137 ? -7.615 -7.610 -11.065 1.00 96.69 137 VAL A C 1
ATOM 1078 O O . VAL A 1 137 ? -8.182 -8.681 -10.853 1.00 96.69 137 VAL A O 1
ATOM 1081 N N . LYS A 1 138 ? -6.629 -7.495 -11.961 1.00 98.00 138 LYS A N 1
ATOM 1082 C CA . LYS A 1 138 ? -6.146 -8.616 -12.781 1.00 98.00 138 LYS A CA 1
ATOM 1083 C C . LYS A 1 138 ? -4.979 -9.378 -12.164 1.00 98.00 138 LYS A C 1
ATOM 1085 O O . LYS A 1 138 ? -4.604 -10.409 -12.714 1.00 98.00 138 LYS A O 1
ATOM 1090 N N . ASN A 1 139 ? -4.393 -8.872 -11.079 1.00 97.94 13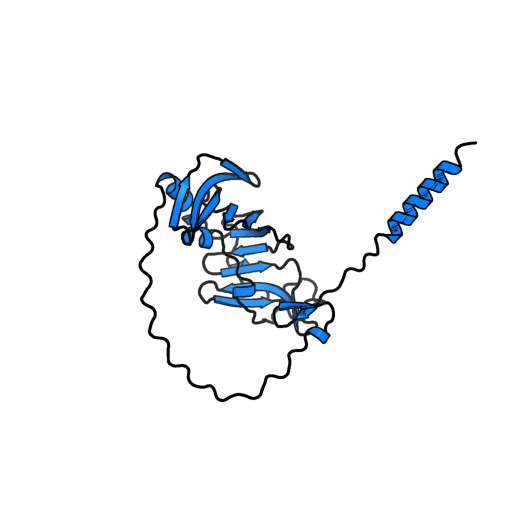9 ASN A N 1
ATOM 1091 C CA . ASN A 1 139 ? -3.166 -9.390 -10.470 1.00 97.94 139 ASN A CA 1
ATOM 1092 C C . ASN A 1 139 ? -2.019 -9.523 -11.485 1.00 97.94 139 ASN A C 1
ATOM 1094 O O . ASN A 1 139 ? -1.350 -10.550 -11.579 1.00 97.94 139 ASN A O 1
ATOM 1098 N N . THR A 1 140 ? -1.803 -8.476 -12.287 1.00 98.19 140 THR A N 1
ATOM 1099 C CA . THR A 1 140 ? -0.718 -8.437 -13.285 1.00 98.19 140 THR A CA 1
ATOM 1100 C C . THR A 1 140 ? 0.240 -7.291 -13.015 1.00 98.19 140 THR A C 1
ATOM 1102 O O . THR A 1 140 ? -0.186 -6.233 -12.550 1.00 98.19 140 THR A O 1
ATOM 1105 N N . ALA A 1 141 ? 1.517 -7.478 -13.355 1.00 97.88 141 ALA A N 1
ATOM 1106 C CA . ALA A 1 141 ? 2.558 -6.485 -13.140 1.00 97.88 141 ALA A CA 1
ATOM 1107 C C . ALA A 1 141 ? 3.420 -6.259 -14.389 1.00 97.88 141 ALA A C 1
ATOM 1109 O O . ALA A 1 141 ? 3.862 -7.202 -15.051 1.00 97.88 141 ALA A O 1
ATOM 1110 N N . THR A 1 142 ? 3.680 -4.987 -14.690 1.00 97.56 142 THR A N 1
ATOM 1111 C CA . THR A 1 142 ? 4.567 -4.563 -15.780 1.00 97.56 142 THR A CA 1
ATOM 1112 C C . THR A 1 142 ? 5.541 -3.514 -15.267 1.00 97.56 142 THR A C 1
ATOM 1114 O O . THR A 1 142 ? 5.134 -2.551 -14.621 1.00 97.56 142 THR A O 1
ATOM 1117 N N . ALA A 1 143 ? 6.826 -3.676 -15.560 1.00 97.19 143 ALA A N 1
ATOM 1118 C CA . ALA A 1 143 ? 7.862 -2.726 -15.184 1.00 97.19 143 ALA A CA 1
ATOM 1119 C C . ALA A 1 143 ? 8.394 -1.937 -16.387 1.00 97.19 143 ALA A C 1
ATOM 1121 O O . ALA A 1 143 ? 8.376 -2.429 -17.516 1.00 97.19 143 ALA A O 1
ATOM 1122 N N . TYR A 1 144 ? 8.893 -0.729 -16.116 1.00 96.81 144 TYR A N 1
ATOM 1123 C CA . TYR A 1 144 ? 9.483 0.193 -17.090 1.00 96.81 144 TYR A CA 1
ATOM 1124 C C . TYR A 1 144 ? 10.694 0.926 -16.494 1.00 96.81 144 TYR A C 1
ATOM 1126 O O . TYR A 1 144 ? 10.876 1.007 -15.276 1.00 96.81 144 TYR A O 1
ATOM 1134 N N . CYS A 1 145 ? 11.520 1.489 -17.373 1.00 95.56 145 CYS A N 1
ATOM 1135 C CA . CYS A 1 145 ? 12.660 2.330 -17.014 1.00 95.56 145 CYS A CA 1
ATOM 1136 C C . CYS A 1 145 ? 12.295 3.810 -17.251 1.00 95.56 145 CYS A C 1
ATOM 1138 O O . CYS A 1 145 ? 12.343 4.285 -18.387 1.00 95.56 145 CYS A O 1
ATOM 1140 N N . GLU A 1 146 ? 11.909 4.551 -16.205 1.00 95.25 146 GLU A N 1
ATOM 1141 C CA . GLU A 1 146 ? 11.355 5.913 -16.316 1.00 95.25 146 GLU A CA 1
ATOM 1142 C C . GLU A 1 146 ? 12.302 7.058 -15.906 1.00 95.25 146 GLU A C 1
ATOM 1144 O O . GLU A 1 146 ? 12.084 8.188 -16.353 1.00 95.25 146 GLU A O 1
ATOM 1149 N N . TYR A 1 147 ? 13.410 6.820 -15.194 1.00 92.56 147 TYR A N 1
ATOM 1150 C CA . TYR A 1 147 ? 14.716 7.053 -15.811 1.00 92.56 147 TYR A CA 1
ATOM 1151 C C . TYR A 1 147 ? 14.910 8.290 -16.696 1.00 92.56 147 TYR A C 1
ATOM 1153 O O . TYR A 1 147 ? 14.867 8.135 -17.917 1.00 92.56 147 TYR A O 1
ATOM 1161 N N . ARG A 1 148 ? 15.132 9.506 -16.174 1.00 91.31 148 ARG A N 1
ATOM 1162 C CA . ARG A 1 148 ? 15.349 10.673 -17.068 1.00 91.31 148 ARG A CA 1
ATOM 1163 C C . ARG A 1 148 ? 16.617 10.549 -17.921 1.00 91.31 148 ARG A C 1
ATOM 1165 O O . ARG A 1 148 ? 16.660 11.080 -19.029 1.00 91.31 148 ARG A O 1
ATOM 1172 N N . ASP A 1 149 ? 17.643 9.879 -17.407 1.00 90.88 149 ASP A N 1
ATOM 1173 C CA . ASP A 1 149 ? 18.899 9.675 -18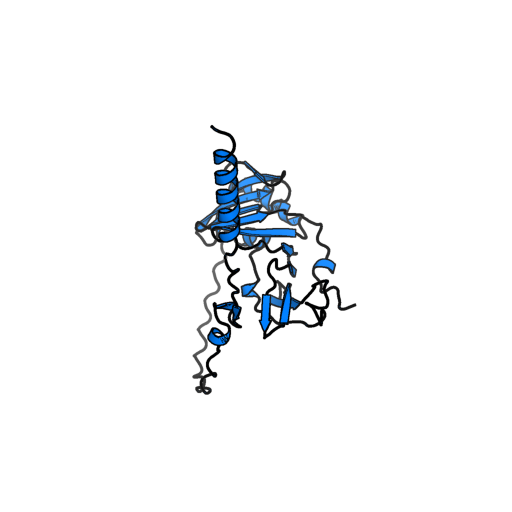.122 1.00 90.88 149 ASP A CA 1
ATOM 1174 C C . ASP A 1 149 ? 18.782 8.526 -19.137 1.00 90.88 149 ASP A C 1
ATOM 1176 O O . ASP A 1 149 ? 18.698 7.350 -18.770 1.00 90.88 149 ASP A O 1
ATOM 1180 N N . ARG A 1 150 ? 18.823 8.876 -20.429 1.00 89.94 150 ARG A N 1
ATOM 1181 C CA . ARG A 1 150 ? 18.752 7.924 -21.550 1.00 89.94 150 ARG A CA 1
ATOM 1182 C C . ARG A 1 150 ? 19.956 6.986 -21.641 1.00 89.94 150 ARG A C 1
ATOM 1184 O O . ARG A 1 150 ? 19.865 5.958 -22.306 1.00 89.94 150 ARG A O 1
ATOM 1191 N N . SER A 1 151 ? 21.081 7.318 -21.003 1.00 89.19 151 SER A N 1
ATOM 1192 C CA . SER A 1 151 ? 22.226 6.401 -20.937 1.00 89.19 151 SER A CA 1
ATOM 1193 C C . SER A 1 151 ? 21.917 5.170 -20.078 1.00 89.19 151 SER A C 1
ATOM 1195 O O . SER A 1 151 ? 22.424 4.083 -20.359 1.00 89.19 151 SER A O 1
ATOM 1197 N N . VAL A 1 152 ? 21.031 5.331 -19.087 1.00 87.75 152 VAL A N 1
ATOM 1198 C CA . VAL A 1 152 ? 20.530 4.263 -18.215 1.00 87.75 152 VAL A CA 1
ATOM 1199 C C . VAL A 1 152 ? 19.288 3.619 -18.831 1.00 87.75 152 VAL A C 1
ATOM 1201 O O . VAL A 1 152 ? 19.256 2.406 -19.024 1.00 87.75 152 VAL A O 1
ATOM 1204 N N . CYS A 1 153 ? 18.288 4.426 -19.192 1.00 91.31 153 CYS A N 1
ATOM 1205 C CA . CYS A 1 153 ? 17.045 3.956 -19.803 1.00 91.31 153 CYS A CA 1
ATOM 1206 C C . CYS A 1 153 ? 17.061 4.210 -21.309 1.00 91.31 153 CYS A C 1
ATOM 1208 O O . CYS A 1 153 ? 16.543 5.220 -21.791 1.00 91.31 153 CYS A O 1
ATOM 1210 N N . LYS A 1 154 ? 17.696 3.290 -22.042 1.00 91.81 154 LYS A N 1
ATOM 1211 C CA . LYS A 1 154 ? 17.861 3.383 -23.503 1.00 91.81 154 LYS A CA 1
ATOM 1212 C C . LYS A 1 154 ? 16.524 3.394 -24.239 1.00 91.81 154 LYS A C 1
ATOM 1214 O O . LYS A 1 154 ? 16.341 4.188 -25.155 1.00 91.81 154 LYS A O 1
ATOM 1219 N N . ASP A 1 155 ? 15.622 2.516 -23.816 1.00 93.19 155 ASP A N 1
ATOM 1220 C CA . ASP A 1 155 ? 14.257 2.399 -24.311 1.00 93.19 155 ASP A CA 1
ATOM 1221 C C . ASP A 1 155 ? 13.315 2.467 -23.106 1.00 93.19 155 ASP A C 1
ATOM 1223 O O . ASP A 1 155 ? 13.391 1.633 -22.203 1.00 93.19 155 ASP A O 1
ATOM 1227 N N . ARG A 1 156 ? 12.502 3.523 -23.058 1.00 94.12 156 ARG A N 1
ATOM 1228 C CA . ARG A 1 156 ? 11.603 3.810 -21.931 1.00 94.12 156 ARG A CA 1
ATOM 1229 C C . ARG A 1 156 ? 10.231 3.180 -22.136 1.00 94.12 156 ARG A C 1
ATOM 1231 O O . ARG A 1 156 ? 9.564 2.925 -21.142 1.00 94.12 156 ARG A O 1
ATOM 1238 N N . ASP A 1 157 ? 9.878 2.875 -23.384 1.00 94.88 157 ASP A N 1
ATOM 1239 C CA . ASP A 1 157 ? 8.629 2.211 -23.765 1.00 94.88 157 ASP A CA 1
ATOM 1240 C C . ASP A 1 157 ? 8.749 0.685 -23.678 1.00 94.88 157 ASP A C 1
ATOM 1242 O O . ASP A 1 157 ? 7.749 -0.039 -23.707 1.00 94.88 157 ASP A O 1
ATOM 1246 N N . LYS A 1 158 ? 9.978 0.174 -23.531 1.00 94.81 158 LYS A N 1
ATOM 1247 C CA . LYS A 1 158 ? 10.227 -1.243 -23.291 1.00 94.81 158 LYS A CA 1
ATOM 1248 C C . LYS A 1 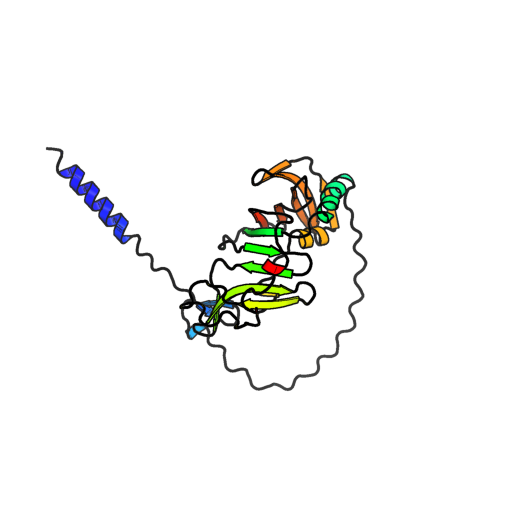158 ? 9.606 -1.693 -21.967 1.00 94.81 158 LYS A C 1
ATOM 1250 O O . LYS A 1 158 ? 10.093 -1.374 -20.883 1.00 94.81 158 LYS A O 1
ATOM 1255 N N . ALA A 1 159 ? 8.559 -2.500 -22.095 1.00 95.81 159 ALA A N 1
ATOM 1256 C CA . ALA A 1 159 ? 7.873 -3.159 -20.996 1.00 95.81 159 ALA A CA 1
ATOM 1257 C C . ALA A 1 159 ? 8.580 -4.459 -20.583 1.00 95.81 159 ALA A C 1
ATOM 1259 O O . ALA A 1 159 ? 9.002 -5.253 -21.430 1.00 95.81 159 ALA A O 1
ATOM 1260 N N . TYR A 1 160 ? 8.631 -4.714 -19.278 1.00 95.25 160 TYR A N 1
ATOM 1261 C CA . TYR A 1 160 ? 9.105 -5.972 -18.704 1.00 95.25 160 TYR A CA 1
ATOM 1262 C C . TYR A 1 160 ? 7.972 -6.630 -17.920 1.00 95.25 160 TYR A C 1
ATOM 1264 O O . TYR A 1 160 ? 7.438 -6.036 -16.985 1.00 95.25 160 TYR A O 1
ATOM 1272 N N . SER A 1 161 ? 7.609 -7.865 -18.272 1.00 95.44 161 SER A N 1
ATOM 1273 C CA . SER A 1 161 ? 6.692 -8.654 -17.444 1.00 95.44 161 SER A CA 1
ATOM 1274 C C . SER A 1 161 ? 7.428 -9.101 -16.183 1.00 95.44 161 SER A C 1
ATOM 1276 O O . SER A 1 161 ? 8.514 -9.689 -16.265 1.00 95.44 161 SER A O 1
ATOM 1278 N N . VAL A 1 162 ? 6.856 -8.776 -15.025 1.00 95.56 162 VAL A N 1
ATOM 1279 C CA . VAL A 1 162 ? 7.404 -9.106 -13.707 1.00 95.56 162 VAL A CA 1
ATOM 1280 C C . VAL A 1 162 ? 6.347 -9.812 -12.862 1.00 95.56 162 VAL A C 1
ATOM 1282 O O . VAL A 1 162 ? 5.158 -9.749 -13.162 1.00 95.56 162 VAL A O 1
ATOM 1285 N N . ASP A 1 163 ? 6.789 -10.500 -11.816 1.00 95.94 163 ASP A N 1
ATOM 1286 C CA . ASP A 1 163 ? 5.904 -11.184 -10.874 1.00 95.94 163 ASP A CA 1
ATOM 1287 C C . ASP A 1 163 ? 5.142 -10.172 -10.002 1.00 95.94 163 ASP A C 1
ATOM 1289 O O . ASP A 1 163 ? 5.761 -9.304 -9.385 1.00 95.94 163 ASP A O 1
ATOM 1293 N N . PHE A 1 164 ? 3.813 -10.277 -9.952 1.00 97.31 164 PHE A N 1
ATOM 1294 C CA . PHE A 1 164 ? 2.954 -9.400 -9.157 1.00 97.31 164 PHE A CA 1
ATOM 1295 C C . PHE A 1 164 ? 3.241 -9.525 -7.658 1.00 97.31 164 PHE A C 1
ATOM 1297 O O . PHE A 1 164 ? 3.470 -8.507 -6.998 1.00 97.31 164 PHE A O 1
ATOM 1304 N N . ASP A 1 165 ? 3.318 -10.750 -7.135 1.00 96.44 165 ASP A N 1
ATOM 1305 C CA . ASP A 1 165 ? 3.425 -11.013 -5.692 1.00 96.44 165 ASP A CA 1
ATOM 1306 C C . ASP A 1 165 ? 4.744 -10.494 -5.111 1.00 96.44 165 ASP A C 1
ATOM 1308 O O . ASP A 1 165 ? 4.829 -10.075 -3.953 1.00 96.44 165 ASP A O 1
ATOM 1312 N N . LYS A 1 166 ? 5.785 -10.438 -5.946 1.00 94.19 166 LYS A N 1
ATOM 1313 C CA . LYS A 1 166 ? 7.083 -9.866 -5.581 1.00 94.19 166 LYS A CA 1
ATOM 1314 C C . LYS A 1 166 ? 6.979 -8.384 -5.204 1.00 94.19 166 LYS A C 1
ATOM 1316 O O . LYS A 1 166 ? 7.636 -7.947 -4.249 1.00 94.19 166 LYS A O 1
ATOM 1321 N N . TYR A 1 167 ? 6.187 -7.614 -5.948 1.00 95.62 167 TYR A N 1
ATOM 1322 C CA . TYR A 1 167 ? 6.087 -6.157 -5.800 1.00 95.62 167 TYR A CA 1
ATOM 1323 C C . TYR A 1 167 ? 4.870 -5.710 -5.004 1.00 95.62 167 TYR A C 1
ATOM 1325 O O . TYR A 1 167 ? 4.917 -4.649 -4.383 1.00 95.62 167 TYR A O 1
ATOM 1333 N N . PHE A 1 168 ? 3.800 -6.501 -4.992 1.00 97.25 168 PHE A N 1
ATOM 1334 C CA . PHE A 1 168 ? 2.600 -6.158 -4.254 1.00 97.25 168 PHE A CA 1
ATOM 1335 C C . PHE A 1 168 ? 2.892 -6.040 -2.755 1.00 97.25 168 PHE A C 1
ATOM 1337 O O . PHE A 1 168 ? 3.559 -6.879 -2.140 1.00 97.25 168 PHE A O 1
ATOM 1344 N N . ARG A 1 169 ? 2.390 -4.963 -2.155 1.00 96.06 169 ARG A N 1
ATOM 1345 C CA . ARG A 1 169 ? 2.358 -4.756 -0.709 1.00 96.06 169 ARG A CA 1
ATOM 1346 C C . ARG A 1 169 ? 0.927 -4.398 -0.324 1.00 96.06 169 ARG A C 1
ATOM 1348 O O . ARG A 1 169 ? 0.332 -3.585 -1.034 1.00 96.06 169 ARG A O 1
ATOM 1355 N N . PRO A 1 170 ? 0.386 -4.956 0.777 1.00 97.19 170 PRO A N 1
ATOM 1356 C CA . PRO A 1 170 ? -0.954 -4.610 1.224 1.00 97.19 170 PRO A CA 1
ATOM 1357 C C . PRO A 1 170 ? -1.085 -3.101 1.426 1.00 97.19 170 PRO A C 1
ATOM 1359 O O . PRO A 1 170 ? -0.357 -2.493 2.217 1.00 97.19 170 PRO A O 1
ATOM 1362 N N . THR A 1 171 ? -2.019 -2.503 0.700 1.00 98.00 171 THR A N 1
ATOM 1363 C CA . THR A 1 171 ? -2.378 -1.099 0.846 1.00 98.00 171 THR A CA 1
ATOM 1364 C C . THR A 1 171 ? -3.075 -0.868 2.186 1.00 98.00 171 THR A C 1
ATOM 1366 O O . THR A 1 171 ? -3.540 -1.810 2.839 1.00 98.00 171 THR A O 1
ATOM 1369 N N . PRO A 1 172 ? -3.224 0.395 2.608 1.00 98.19 172 PRO A N 1
ATOM 1370 C CA . PRO A 1 172 ? -4.037 0.693 3.777 1.00 98.19 172 PRO A CA 1
ATOM 1371 C C . PRO A 1 172 ? -5.490 0.195 3.668 1.00 98.19 172 PRO A C 1
ATOM 1373 O O . PRO A 1 172 ? -6.065 -0.165 4.690 1.00 98.19 172 PRO A O 1
ATOM 1376 N N . TRP A 1 173 ? -6.076 0.124 2.464 1.00 98.06 173 TRP A N 1
ATOM 1377 C CA . TRP A 1 173 ? -7.413 -0.458 2.277 1.00 98.06 173 TRP A CA 1
ATOM 1378 C C . TRP A 1 173 ? -7.406 -1.973 2.472 1.00 98.06 173 TRP A C 1
ATOM 1380 O O . TRP A 1 173 ? -8.253 -2.479 3.202 1.00 98.06 173 TRP A O 1
ATOM 1390 N N . ASP A 1 174 ? -6.404 -2.672 1.929 1.00 97.81 174 ASP A N 1
ATOM 1391 C CA . ASP A 1 174 ? -6.272 -4.126 2.097 1.00 97.81 174 ASP A CA 1
ATOM 1392 C C . ASP A 1 174 ? -6.185 -4.510 3.579 1.00 97.81 174 ASP A C 1
ATOM 1394 O O . ASP A 1 174 ? -6.768 -5.500 4.017 1.00 97.81 174 ASP A O 1
ATOM 1398 N N . TRP A 1 175 ? -5.488 -3.703 4.387 1.00 98.12 175 TRP A N 1
ATOM 1399 C CA . TRP A 1 175 ? -5.451 -3.909 5.833 1.00 98.12 175 TRP A CA 1
ATOM 1400 C C . TRP A 1 175 ? -6.822 -3.763 6.488 1.00 98.12 175 TRP A C 1
ATOM 1402 O O . TRP A 1 175 ? -7.149 -4.592 7.330 1.00 98.12 175 TRP A O 1
ATOM 1412 N N . ILE A 1 176 ? -7.621 -2.757 6.117 1.00 97.69 176 ILE A N 1
ATOM 1413 C CA . ILE A 1 176 ? -8.979 -2.573 6.658 1.00 97.69 176 ILE A CA 1
ATOM 1414 C C . ILE A 1 176 ? -9.881 -3.747 6.255 1.00 97.69 176 ILE A C 1
ATOM 1416 O O . ILE A 1 176 ? -10.629 -4.271 7.083 1.00 97.69 176 ILE A O 1
ATOM 1420 N N . ASP A 1 177 ? -9.795 -4.194 5.003 1.00 96.88 177 ASP A N 1
ATOM 1421 C CA . ASP A 1 177 ? -10.652 -5.260 4.480 1.00 96.88 177 ASP A CA 1
ATOM 1422 C C . ASP A 1 177 ? -10.403 -6.605 5.172 1.00 96.88 177 ASP A C 1
ATOM 1424 O O . ASP A 1 177 ? -11.350 -7.374 5.369 1.00 96.88 177 ASP A O 1
ATOM 1428 N N . ARG A 1 178 ? -9.169 -6.841 5.631 1.00 96.81 178 ARG A N 1
ATOM 1429 C CA . ARG A 1 178 ? -8.759 -8.033 6.390 1.00 96.81 178 ARG A CA 1
ATOM 1430 C C . ARG A 1 178 ? -9.139 -8.010 7.873 1.00 96.81 178 ARG A C 1
ATOM 1432 O O . ARG A 1 178 ? -9.012 -9.033 8.545 1.00 96.81 178 ARG A O 1
ATOM 1439 N N . ILE A 1 179 ? -9.588 -6.873 8.408 1.00 98.12 179 ILE A N 1
ATOM 1440 C CA . ILE A 1 179 ? -10.002 -6.789 9.811 1.00 98.12 179 ILE A CA 1
ATOM 1441 C C . ILE A 1 179 ? -11.299 -7.570 10.015 1.00 98.12 179 ILE A C 1
ATOM 1443 O O . ILE A 1 179 ? -12.311 -7.350 9.342 1.00 98.12 179 ILE A O 1
ATOM 1447 N N . THR A 1 180 ? -11.257 -8.448 11.008 1.00 97.81 180 THR A N 1
ATOM 1448 C CA . THR A 1 180 ? -12.394 -9.237 11.487 1.00 97.81 180 THR A CA 1
ATOM 1449 C C . THR A 1 180 ? -12.982 -8.652 12.763 1.00 97.81 180 THR A C 1
ATOM 1451 O O . THR A 1 180 ? -14.198 -8.659 12.911 1.00 97.81 180 THR A O 1
ATOM 1454 N N . LYS A 1 181 ? -12.162 -8.061 13.644 1.00 98.44 181 LYS A N 1
ATOM 1455 C CA . LYS A 1 181 ? -12.617 -7.356 14.854 1.00 98.44 181 LYS A CA 1
ATOM 1456 C C . LYS A 1 181 ? -11.833 -6.077 15.082 1.00 98.44 181 LYS A C 1
ATOM 1458 O O . LYS A 1 181 ? -10.639 -6.044 14.788 1.00 98.44 181 LYS A O 1
ATOM 1463 N N . ALA A 1 182 ? -12.479 -5.045 15.622 1.00 98.50 182 ALA A N 1
ATOM 1464 C CA . ALA A 1 182 ? -11.781 -3.821 16.005 1.00 98.50 182 ALA A CA 1
ATOM 1465 C C . ALA A 1 182 ? -12.451 -3.059 17.153 1.00 98.50 182 ALA A C 1
ATOM 1467 O O . ALA A 1 182 ? -13.646 -2.747 17.108 1.00 98.50 182 ALA A O 1
ATOM 1468 N N . ASP A 1 183 ? -11.630 -2.652 18.119 1.00 98.50 183 ASP A N 1
ATOM 1469 C CA . ASP A 1 183 ? -12.026 -1.884 19.297 1.00 98.50 183 ASP A CA 1
ATOM 1470 C C . ASP A 1 183 ? -11.107 -0.682 19.506 1.00 98.50 183 ASP A C 1
ATOM 1472 O O . ASP A 1 183 ? -9.879 -0.784 19.443 1.00 98.50 183 ASP A O 1
ATOM 1476 N N . LEU A 1 184 ? -11.703 0.472 19.798 1.00 98.19 184 LEU A N 1
ATOM 1477 C CA . LEU A 1 184 ? -10.957 1.686 20.109 1.00 98.19 184 LEU A CA 1
ATOM 1478 C C . LEU A 1 184 ? -10.290 1.548 21.485 1.00 98.19 184 LEU A C 1
ATOM 1480 O O . LEU A 1 184 ? -10.961 1.256 22.474 1.00 98.19 184 LEU A O 1
ATOM 1484 N N . THR A 1 185 ? -8.988 1.817 21.581 1.00 98.12 185 THR A N 1
ATOM 1485 C CA . THR A 1 185 ? -8.282 1.718 22.875 1.00 98.12 185 THR A CA 1
ATOM 1486 C C . THR A 1 185 ? -8.387 2.994 23.713 1.00 98.12 185 THR A C 1
ATOM 1488 O O . THR A 1 185 ? -8.053 2.998 24.897 1.00 98.12 185 THR A O 1
ATOM 1491 N N . GLY A 1 186 ? -8.814 4.098 23.091 1.00 96.31 186 GLY A N 1
ATOM 1492 C CA . GLY A 1 186 ? -8.841 5.435 23.683 1.00 96.31 186 GLY A CA 1
ATOM 1493 C C . GLY A 1 186 ? -7.495 6.168 23.646 1.00 96.31 186 GLY A C 1
ATOM 1494 O O . GLY A 1 186 ? -7.436 7.329 24.049 1.00 96.31 186 GLY A O 1
ATOM 1495 N N . LYS A 1 187 ? -6.418 5.539 23.153 1.00 98.38 187 LYS A N 1
ATOM 1496 C CA . LYS A 1 187 ? -5.131 6.219 22.953 1.00 98.38 187 LYS A CA 1
ATOM 1497 C C . LYS A 1 187 ? -5.078 6.921 21.598 1.00 98.38 187 LYS A C 1
ATOM 1499 O O . LYS A 1 187 ? -5.727 6.516 20.636 1.00 98.38 187 LYS A O 1
ATOM 15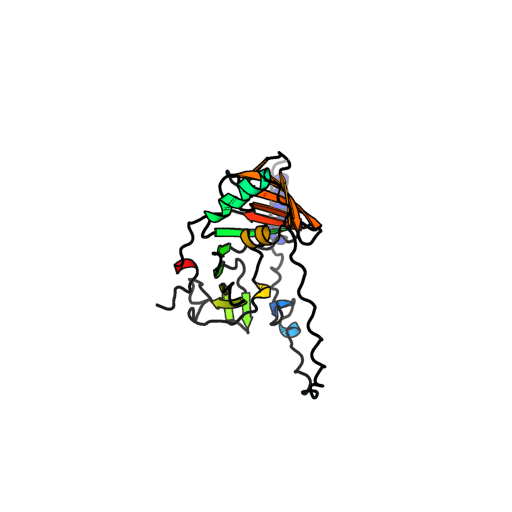04 N N . SER A 1 188 ? -4.245 7.952 21.517 1.00 98.19 188 SER A N 1
ATOM 1505 C CA . SER A 1 188 ? -3.971 8.684 20.281 1.00 98.19 188 SER A CA 1
ATOM 1506 C C . SER A 1 188 ? -2.499 9.063 20.169 1.00 98.19 188 SER A C 1
ATOM 1508 O O . SER A 1 188 ? -1.811 9.222 21.181 1.00 98.19 188 SER A O 1
ATOM 1510 N N . LYS A 1 189 ? -2.024 9.256 18.940 1.00 98.31 189 LYS A N 1
ATOM 1511 C CA . LYS A 1 189 ? -0.653 9.674 18.633 1.00 98.31 189 LYS A CA 1
ATOM 1512 C C . LYS A 1 189 ? -0.639 10.567 17.394 1.00 98.31 189 LYS A C 1
ATOM 1514 O O . LYS A 1 189 ? -1.465 10.412 16.503 1.00 98.31 189 LYS A O 1
ATOM 1519 N N . ILE A 1 190 ? 0.318 11.492 17.335 1.00 97.94 190 ILE A N 1
ATOM 1520 C CA . ILE A 1 190 ? 0.543 12.332 16.154 1.00 97.94 190 ILE A CA 1
ATOM 1521 C C . ILE A 1 190 ? 1.582 11.665 15.242 1.00 97.94 190 ILE A C 1
ATOM 1523 O O . ILE A 1 190 ? 2.676 11.330 15.700 1.00 97.94 190 ILE A O 1
ATOM 1527 N N . PHE A 1 191 ? 1.257 11.517 13.958 1.00 95.00 191 PHE A N 1
ATOM 1528 C CA . PHE A 1 191 ? 2.145 11.033 12.895 1.00 95.00 191 PHE A CA 1
ATOM 1529 C C . PHE A 1 191 ? 2.228 12.092 11.799 1.00 95.00 191 PHE A C 1
ATOM 1531 O O . PHE A 1 191 ? 1.204 12.424 11.214 1.00 95.00 191 PHE A O 1
ATOM 1538 N N . ALA A 1 192 ? 3.414 12.650 11.534 1.00 92.94 192 ALA A N 1
ATOM 1539 C CA . ALA A 1 192 ? 3.614 13.659 10.482 1.00 92.94 192 ALA A CA 1
ATOM 1540 C C . ALA A 1 192 ? 2.525 14.763 10.473 1.00 92.94 192 ALA A C 1
ATOM 1542 O O . ALA A 1 192 ? 1.910 15.053 9.451 1.00 92.94 192 ALA A O 1
ATOM 1543 N N . SER A 1 193 ? 2.249 15.350 11.645 1.00 95.75 193 SER A N 1
ATOM 1544 C CA . SER A 1 193 ? 1.211 16.382 11.854 1.00 95.75 193 SER A CA 1
ATOM 1545 C C . SER A 1 193 ? -0.250 15.924 11.703 1.00 95.75 193 SER A C 1
ATOM 1547 O O . SER A 1 193 ? -1.153 16.759 11.722 1.00 95.75 193 SER A O 1
ATOM 1549 N N . ARG A 1 194 ? -0.515 14.618 11.614 1.00 96.69 194 ARG A N 1
ATOM 1550 C CA . ARG A 1 194 ? -1.861 14.023 11.608 1.00 96.69 194 ARG A CA 1
ATOM 1551 C C . ARG A 1 194 ? -2.163 13.378 12.949 1.00 96.69 194 ARG A C 1
ATOM 1553 O O . ARG A 1 194 ? -1.305 12.713 13.523 1.00 96.69 194 ARG A O 1
ATOM 1560 N N . ASN A 1 195 ? -3.380 13.558 13.448 1.00 98.25 195 ASN A N 1
ATOM 1561 C CA . ASN A 1 195 ? -3.840 12.838 14.631 1.00 98.25 195 ASN A CA 1
ATOM 1562 C C . ASN A 1 195 ? -4.301 11.435 14.225 1.00 98.25 195 ASN A C 1
ATOM 1564 O O . ASN A 1 195 ? -5.091 11.305 13.291 1.00 98.25 195 ASN A O 1
ATOM 1568 N N . ALA A 1 196 ? -3.845 10.416 14.945 1.00 98.62 196 ALA A N 1
ATOM 1569 C CA . ALA A 1 196 ? -4.269 9.041 14.759 1.00 98.62 196 ALA A CA 1
ATOM 1570 C C . ALA A 1 196 ? -4.753 8.438 16.074 1.00 98.62 196 ALA A C 1
ATOM 1572 O O . ALA A 1 196 ? -4.162 8.674 17.133 1.00 98.62 196 ALA A O 1
ATOM 1573 N N . VAL A 1 197 ? -5.805 7.633 15.998 1.00 98.69 197 VAL A N 1
ATOM 1574 C CA . VAL A 1 197 ? -6.326 6.862 17.130 1.00 98.69 197 VAL A CA 1
ATOM 1575 C C . VAL A 1 197 ? -5.812 5.433 17.086 1.00 98.69 197 VAL A C 1
ATOM 1577 O O . VAL A 1 197 ? -5.666 4.854 16.013 1.00 98.69 197 VAL A O 1
ATOM 1580 N N . GLU A 1 198 ? -5.522 4.871 18.254 1.00 98.69 198 GLU A N 1
ATOM 1581 C CA . GLU A 1 198 ? -5.117 3.475 18.390 1.00 98.69 198 GLU A CA 1
ATOM 1582 C C . GLU A 1 198 ? -6.352 2.570 18.488 1.00 98.69 198 GLU A C 1
ATOM 1584 O O . GLU A 1 198 ? -7.305 2.844 19.227 1.00 98.69 198 GLU A O 1
ATOM 1589 N N . MET A 1 199 ? -6.305 1.460 17.761 1.00 98.62 199 MET A N 1
ATOM 1590 C CA . MET A 1 199 ? -7.297 0.396 17.784 1.00 98.62 199 MET A CA 1
ATOM 1591 C C . MET A 1 199 ? -6.613 -0.937 18.068 1.00 98.62 199 MET A C 1
ATOM 1593 O O . MET A 1 199 ? -5.539 -1.217 17.527 1.00 98.62 199 MET A O 1
ATOM 1597 N N . ASN A 1 200 ? -7.255 -1.768 18.884 1.00 98.62 200 ASN A N 1
ATOM 1598 C CA . ASN A 1 200 ? -6.980 -3.198 18.908 1.00 98.62 200 ASN A CA 1
ATOM 1599 C C . ASN A 1 200 ? -7.713 -3.812 17.721 1.00 98.62 200 ASN A C 1
ATOM 1601 O O . ASN A 1 200 ? -8.897 -3.538 17.537 1.00 98.62 200 ASN A O 1
ATOM 1605 N N . ILE A 1 201 ? -7.019 -4.615 16.924 1.00 98.56 201 ILE A N 1
ATOM 1606 C CA . ILE A 1 201 ? -7.589 -5.257 15.738 1.00 98.56 201 ILE A CA 1
ATOM 1607 C C . ILE A 1 201 ? -7.366 -6.767 15.780 1.00 98.56 201 ILE A C 1
ATOM 1609 O O . ILE A 1 201 ? -6.425 -7.242 16.415 1.00 98.56 201 ILE A O 1
ATOM 1613 N N . GLU A 1 202 ? -8.203 -7.511 15.068 1.00 98.38 202 GLU A N 1
ATOM 1614 C CA . GLU A 1 202 ? -8.020 -8.935 14.788 1.00 98.38 202 GLU A CA 1
ATOM 1615 C C . GLU A 1 202 ? -7.996 -9.155 13.274 1.00 98.38 202 GLU A C 1
ATOM 1617 O O . GLU A 1 202 ? -8.925 -8.761 12.563 1.00 98.38 202 GLU A O 1
ATOM 1622 N N . VAL A 1 203 ? -6.930 -9.781 12.779 1.00 97.44 203 VAL A N 1
ATOM 1623 C CA . VAL A 1 203 ? -6.741 -10.140 11.369 1.00 97.44 203 VAL A CA 1
ATOM 1624 C C . VAL A 1 203 ? -6.411 -11.622 11.316 1.00 97.44 203 VAL A C 1
ATOM 1626 O O . VAL A 1 203 ? -5.443 -12.058 11.944 1.00 97.44 203 VAL A O 1
ATOM 1629 N N . ASP A 1 204 ? -7.222 -12.391 10.591 1.00 94.25 204 ASP A N 1
ATOM 1630 C CA . ASP A 1 204 ? -7.065 -13.843 10.452 1.00 94.25 204 ASP A CA 1
ATOM 1631 C C . ASP A 1 204 ? -7.020 -14.569 11.821 1.00 94.25 204 ASP A C 1
ATOM 1633 O O . ASP A 1 204 ? -6.214 -15.471 12.047 1.00 94.25 204 ASP A O 1
ATOM 1637 N N . GLY A 1 205 ? -7.853 -14.126 12.777 1.00 95.75 205 GLY A N 1
ATOM 1638 C CA . GLY A 1 205 ? -7.928 -14.675 14.141 1.00 95.75 205 GLY A CA 1
ATOM 1639 C C . GLY A 1 205 ? -6.780 -14.266 15.074 1.00 95.75 205 GLY A C 1
ATOM 1640 O O . GLY A 1 205 ? -6.686 -14.754 16.200 1.00 95.75 205 GLY A O 1
ATOM 1641 N N . LEU A 1 206 ? -5.885 -13.387 14.620 1.00 97.56 206 LEU A N 1
ATOM 1642 C CA . LEU A 1 206 ? -4.702 -12.963 15.361 1.00 97.56 206 LEU A CA 1
ATOM 1643 C C . LEU A 1 206 ? -4.799 -11.486 15.734 1.00 97.56 206 LEU A C 1
ATOM 1645 O O . LEU A 1 206 ? -5.102 -10.631 14.899 1.00 97.56 206 LEU A O 1
ATOM 1649 N N . SER A 1 207 ? -4.508 -11.176 16.996 1.00 98.19 207 SER A N 1
ATOM 1650 C CA . SER A 1 207 ? -4.567 -9.807 17.499 1.00 98.19 207 SER A CA 1
ATOM 1651 C C . SER A 1 207 ? -3.398 -8.950 17.005 1.00 98.19 207 SER A C 1
ATOM 1653 O O . SER A 1 207 ? -2.260 -9.407 16.875 1.00 98.19 207 SER A O 1
ATOM 1655 N N . GLY A 1 208 ? -3.674 -7.668 16.803 1.00 98.31 208 GLY A N 1
ATOM 1656 C CA . GLY A 1 208 ? -2.700 -6.633 16.492 1.00 98.31 208 GLY A CA 1
ATOM 1657 C C . GLY A 1 208 ? -3.161 -5.269 16.991 1.00 98.31 208 GLY A C 1
ATOM 1658 O O . GLY A 1 208 ? -4.216 -5.131 17.616 1.00 98.31 208 GLY A O 1
ATOM 1659 N N . THR A 1 209 ? -2.368 -4.248 16.698 1.00 98.56 209 THR A N 1
ATOM 1660 C CA . THR A 1 209 ? -2.740 -2.853 16.936 1.00 98.56 209 THR A CA 1
ATOM 1661 C C . THR A 1 209 ? -2.591 -2.040 15.664 1.00 98.56 209 THR A C 1
ATOM 1663 O O . THR A 1 209 ? -1.733 -2.313 14.823 1.00 98.56 209 THR A O 1
ATOM 1666 N N . MET A 1 210 ? -3.437 -1.030 15.513 1.00 98.69 210 MET A N 1
ATOM 1667 C CA . MET A 1 210 ? -3.449 -0.156 14.349 1.00 98.69 210 MET A CA 1
ATOM 1668 C C . MET A 1 210 ? -3.653 1.289 14.786 1.00 98.69 210 MET A C 1
ATOM 1670 O O . MET A 1 210 ? -4.535 1.579 15.589 1.00 98.69 210 MET A O 1
ATOM 1674 N N . PHE A 1 211 ? -2.850 2.198 14.242 1.00 98.69 211 PHE A N 1
ATOM 1675 C CA . PHE A 1 211 ? -3.082 3.634 14.336 1.00 98.69 211 PHE A CA 1
ATOM 1676 C C . PHE A 1 211 ? -3.774 4.110 13.063 1.00 98.69 211 PHE A C 1
ATOM 1678 O O . PHE A 1 211 ? -3.205 4.005 11.976 1.00 98.69 211 PHE A O 1
ATOM 1685 N N . VAL A 1 212 ? -4.987 4.638 13.204 1.00 98.69 212 VAL A N 1
ATOM 1686 C CA . VAL A 1 212 ? -5.840 5.085 12.094 1.00 98.69 212 VAL A CA 1
ATOM 1687 C C . VAL A 1 212 ? -5.932 6.607 12.103 1.00 98.69 212 VAL A C 1
ATOM 1689 O O . VAL A 1 212 ? -6.225 7.191 13.145 1.00 98.69 212 VAL A O 1
ATOM 1692 N N . ASP A 1 213 ? -5.693 7.252 10.957 1.00 98.56 213 ASP A N 1
ATOM 1693 C CA . ASP A 1 213 ? -5.879 8.698 10.779 1.00 98.56 213 ASP A CA 1
ATOM 1694 C C . ASP A 1 213 ? -7.313 9.094 11.161 1.00 98.56 213 ASP A C 1
ATOM 1696 O O . ASP A 1 213 ? -8.291 8.583 10.609 1.00 98.56 213 ASP A O 1
ATOM 1700 N N . SER A 1 214 ? -7.439 10.019 12.112 1.00 98.19 214 SER A N 1
ATOM 1701 C CA . SER A 1 214 ? -8.728 10.390 12.699 1.00 98.19 214 SER A CA 1
ATOM 1702 C C . SER A 1 214 ? -9.686 11.074 11.718 1.00 98.19 214 SER A C 1
ATOM 1704 O O . SER A 1 214 ? -10.876 11.167 12.012 1.00 98.19 214 SER A O 1
ATOM 1706 N N . PHE A 1 215 ? -9.191 11.600 10.593 1.00 98.12 215 PHE A N 1
ATOM 1707 C CA . PHE A 1 215 ? -9.987 12.351 9.621 1.00 98.12 215 PHE A CA 1
ATOM 1708 C C . PHE A 1 215 ? -10.361 11.506 8.400 1.00 98.12 215 PHE A C 1
ATOM 1710 O O . PHE A 1 215 ? -11.517 11.508 7.977 1.00 98.12 215 PHE A O 1
ATOM 1717 N N . PHE A 1 216 ? -9.391 10.786 7.837 1.00 98.38 216 PHE A N 1
ATOM 1718 C CA . PHE A 1 216 ? -9.562 9.985 6.626 1.00 98.38 216 PHE A CA 1
ATOM 1719 C C . PHE A 1 216 ? -9.849 8.511 6.900 1.00 98.38 216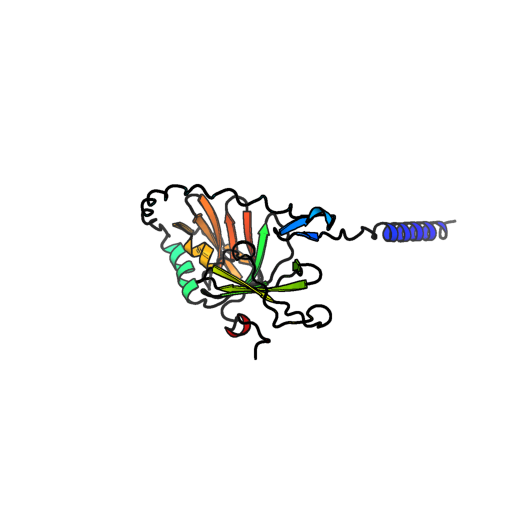 PHE A C 1
ATOM 1721 O O . PHE A 1 216 ? -10.238 7.814 5.972 1.00 98.38 216 PHE A O 1
ATOM 1728 N N . GLY A 1 217 ? -9.663 8.013 8.125 1.00 98.19 217 GLY A N 1
ATOM 1729 C CA . GLY A 1 217 ? -9.931 6.605 8.422 1.00 98.19 217 GLY A CA 1
ATOM 1730 C C . GLY A 1 217 ? -8.916 5.628 7.830 1.00 98.19 217 GLY A C 1
ATOM 1731 O O . GLY A 1 217 ? -9.220 4.448 7.685 1.00 98.19 217 GLY A O 1
ATOM 1732 N N . ILE A 1 218 ? -7.732 6.116 7.448 1.00 98.31 218 ILE A N 1
ATOM 1733 C CA . ILE A 1 218 ? -6.688 5.326 6.790 1.00 98.31 218 ILE A CA 1
ATOM 1734 C C . ILE A 1 218 ? -5.620 4.907 7.812 1.00 98.31 218 ILE A C 1
ATOM 1736 O O . ILE A 1 218 ? -5.155 5.759 8.574 1.00 98.31 218 ILE A O 1
ATOM 1740 N N . PRO A 1 219 ? -5.203 3.629 7.837 1.00 98.44 219 PRO A N 1
ATOM 1741 C CA . PRO A 1 219 ? -4.087 3.172 8.654 1.00 98.44 219 PRO A CA 1
ATOM 1742 C C . PRO A 1 219 ? -2.796 3.943 8.359 1.00 98.44 219 PRO A C 1
ATOM 1744 O O . PRO A 1 219 ? -2.387 4.067 7.207 1.00 98.44 219 PRO A O 1
ATOM 1747 N N . LEU A 1 220 ? -2.134 4.423 9.411 1.00 98.38 220 LEU A N 1
ATOM 1748 C CA . LEU A 1 220 ? -0.802 5.038 9.347 1.00 98.38 220 LEU A CA 1
ATOM 1749 C C . LEU A 1 220 ? 0.288 4.080 9.837 1.00 98.38 220 LEU A C 1
ATOM 1751 O O . LEU A 1 220 ? 1.422 4.120 9.366 1.00 98.38 220 LEU A O 1
ATOM 1755 N N . GLN A 1 221 ? -0.057 3.210 10.787 1.00 98.38 221 GLN A N 1
ATOM 1756 C CA . GLN A 1 221 ? 0.843 2.202 11.334 1.00 98.38 221 GLN A CA 1
ATOM 1757 C C . GLN A 1 221 ? 0.049 0.971 11.781 1.00 98.38 221 GLN A C 1
ATOM 1759 O O . GLN A 1 221 ? -0.997 1.116 12.412 1.00 98.38 221 GLN A O 1
ATOM 1764 N N . ILE A 1 222 ? 0.563 -0.227 11.506 1.00 98.44 222 ILE A N 1
ATOM 1765 C CA . ILE A 1 222 ? 0.041 -1.504 12.004 1.00 98.44 222 ILE A CA 1
ATOM 1766 C C . ILE A 1 222 ? 1.163 -2.258 12.709 1.00 98.44 222 ILE A C 1
ATOM 1768 O O . ILE A 1 222 ? 2.238 -2.444 12.146 1.00 98.44 222 ILE A O 1
ATOM 1772 N N . THR A 1 223 ? 0.900 -2.751 13.917 1.00 98.12 223 THR A N 1
ATOM 1773 C CA . THR A 1 223 ? 1.716 -3.785 14.558 1.00 98.12 223 THR A CA 1
ATOM 1774 C C . THR A 1 223 ? 0.952 -5.105 14.536 1.00 98.12 223 THR A C 1
ATOM 1776 O O . THR A 1 223 ? -0.091 -5.239 15.174 1.00 98.12 223 THR A O 1
ATOM 1779 N N . TYR A 1 224 ? 1.475 -6.090 13.811 1.00 97.69 224 TYR A N 1
ATOM 1780 C CA . TYR A 1 224 ? 0.847 -7.401 13.644 1.00 97.69 224 TYR A CA 1
ATOM 1781 C C . TYR A 1 224 ? 1.921 -8.479 13.498 1.00 97.69 224 TYR A C 1
ATOM 1783 O O . TYR A 1 224 ? 2.889 -8.288 12.762 1.00 97.69 224 TYR A O 1
ATOM 1791 N N . LEU A 1 225 ? 1.778 -9.599 14.218 1.00 96.12 225 LEU A N 1
ATOM 1792 C CA . LEU A 1 225 ? 2.759 -10.697 14.239 1.00 96.12 225 LEU A CA 1
ATOM 1793 C C . LEU A 1 225 ? 4.204 -10.233 14.515 1.00 96.12 225 LEU A C 1
ATOM 1795 O O . LEU A 1 225 ? 5.149 -10.652 13.848 1.00 96.12 225 LEU A O 1
ATOM 1799 N N . SER A 1 226 ? 4.376 -9.332 15.488 1.00 95.19 226 SER A N 1
ATOM 1800 C CA . SER A 1 226 ? 5.674 -8.731 15.854 1.00 95.19 226 SER A CA 1
ATOM 1801 C C . SER A 1 226 ? 6.369 -7.946 14.732 1.00 95.19 226 SER A C 1
ATOM 1803 O O . SER A 1 226 ? 7.526 -7.554 14.884 1.00 95.19 226 SER A O 1
ATOM 1805 N N . LYS A 1 227 ? 5.674 -7.686 13.622 1.00 96.00 227 LYS A N 1
ATOM 1806 C CA . LYS A 1 227 ? 6.115 -6.799 12.547 1.00 96.00 227 LYS A CA 1
ATOM 1807 C C . LYS A 1 227 ? 5.426 -5.452 12.673 1.00 96.00 227 LYS A C 1
ATOM 1809 O O . LYS A 1 227 ? 4.311 -5.360 13.190 1.00 96.00 227 LYS A O 1
ATOM 1814 N N . ASN A 1 228 ? 6.103 -4.414 12.198 1.00 96.69 228 ASN A N 1
ATOM 1815 C CA . ASN A 1 228 ? 5.551 -3.067 12.126 1.00 96.69 228 ASN A CA 1
ATOM 1816 C C . ASN A 1 228 ? 5.481 -2.626 10.670 1.00 96.69 228 ASN A C 1
ATOM 1818 O O . ASN A 1 228 ? 6.508 -2.609 9.998 1.00 96.69 228 ASN A O 1
ATOM 1822 N N . TYR A 1 229 ? 4.290 -2.254 10.225 1.00 96.94 229 TYR A N 1
ATOM 1823 C CA . TYR A 1 229 ? 3.999 -1.759 8.888 1.00 96.94 229 TYR A CA 1
ATOM 1824 C C . TYR A 1 229 ? 3.657 -0.277 9.007 1.00 96.94 229 TYR A C 1
ATOM 1826 O O . TYR A 1 229 ? 2.711 0.074 9.710 1.00 96.94 229 TYR A O 1
ATOM 1834 N N . GLU A 1 230 ? 4.438 0.598 8.387 1.00 96.94 230 GLU A N 1
ATOM 1835 C CA . GLU A 1 230 ? 4.280 2.050 8.496 1.00 96.94 230 GLU A CA 1
ATOM 1836 C C . GLU A 1 230 ? 4.069 2.670 7.113 1.00 96.94 230 GLU A C 1
ATOM 1838 O O . GLU A 1 230 ? 4.817 2.379 6.177 1.00 96.94 230 GLU A O 1
ATOM 1843 N N . PHE A 1 231 ? 3.061 3.538 7.011 1.00 97.12 231 PHE A N 1
ATOM 1844 C CA . PHE A 1 231 ? 2.745 4.320 5.818 1.00 97.12 231 PHE A CA 1
ATOM 1845 C C . PHE A 1 231 ? 3.165 5.771 6.056 1.00 97.12 231 PHE A C 1
ATOM 1847 O O . PHE A 1 231 ? 2.448 6.558 6.682 1.00 97.12 231 PHE A O 1
ATOM 1854 N N . ARG A 1 232 ? 4.368 6.111 5.598 1.00 95.75 232 ARG A N 1
ATOM 1855 C CA . ARG A 1 232 ? 4.990 7.421 5.804 1.00 95.75 232 ARG A CA 1
ATOM 1856 C C . ARG A 1 232 ? 4.622 8.389 4.691 1.00 95.75 232 ARG A C 1
ATOM 1858 O O . ARG A 1 232 ? 4.263 7.983 3.587 1.00 95.75 232 ARG A O 1
ATOM 1865 N N . ASP A 1 233 ? 4.694 9.676 5.026 1.00 96.06 233 ASP A N 1
ATOM 1866 C CA . ASP A 1 233 ? 4.446 10.793 4.109 1.00 96.06 233 ASP A CA 1
ATOM 1867 C C . ASP A 1 233 ? 3.146 10.640 3.301 1.00 96.06 233 ASP A C 1
ATOM 1869 O O . ASP A 1 233 ? 3.078 10.984 2.123 1.00 96.06 233 ASP A O 1
ATOM 1873 N N . ILE A 1 234 ? 2.104 10.094 3.943 1.00 97.31 234 ILE A N 1
ATOM 1874 C CA . ILE A 1 234 ? 0.861 9.749 3.261 1.00 97.31 234 ILE A CA 1
ATOM 1875 C C . ILE A 1 234 ? 0.089 10.995 2.810 1.00 97.31 234 ILE A C 1
ATOM 1877 O O . ILE A 1 234 ? -0.249 11.894 3.597 1.00 97.31 234 ILE A O 1
ATOM 1881 N N . VAL A 1 235 ? -0.246 11.008 1.526 1.00 97.88 235 VAL A N 1
ATOM 1882 C CA . VAL A 1 235 ? -1.067 12.026 0.874 1.00 97.88 235 VAL A CA 1
ATOM 1883 C C . VAL A 1 235 ? -2.310 11.354 0.300 1.00 97.88 235 VAL A C 1
ATOM 1885 O O . VAL A 1 235 ? -2.218 10.351 -0.406 1.00 97.88 235 VAL A O 1
ATOM 1888 N N . MET A 1 236 ? -3.485 11.901 0.610 1.00 98.19 236 MET A N 1
ATOM 1889 C CA . MET A 1 236 ? -4.781 11.382 0.166 1.00 98.19 236 MET A CA 1
ATOM 1890 C C . MET A 1 236 ? -5.330 12.242 -0.970 1.00 98.19 236 MET A C 1
ATOM 1892 O O . MET A 1 236 ? -5.264 13.464 -0.898 1.00 98.19 236 MET A O 1
ATOM 1896 N N . ASN A 1 237 ? -5.953 11.612 -1.965 1.00 98.06 237 ASN A N 1
ATOM 1897 C CA . ASN A 1 237 ? -6.722 12.269 -3.033 1.00 98.06 237 ASN A CA 1
ATOM 1898 C C . ASN A 1 237 ? -5.929 13.218 -3.953 1.00 98.06 237 ASN A C 1
ATOM 1900 O O . ASN A 1 237 ? -6.530 14.025 -4.658 1.00 98.06 237 ASN A O 1
ATOM 1904 N N . GLU A 1 238 ? -4.598 13.113 -3.980 1.00 97.94 238 GLU A N 1
ATOM 1905 C CA . GLU A 1 238 ? -3.746 13.927 -4.863 1.00 97.94 238 GLU A CA 1
ATOM 1906 C C . GLU A 1 238 ? -3.163 13.150 -6.054 1.00 97.94 238 GLU A C 1
ATOM 1908 O O . GLU A 1 238 ? -2.657 13.763 -6.995 1.00 97.94 238 GLU A O 1
ATOM 1913 N N . VAL A 1 239 ? -3.266 11.816 -6.060 1.00 97.75 239 VAL A N 1
ATOM 1914 C CA . VAL A 1 239 ? -2.756 10.990 -7.161 1.00 97.75 239 VAL A CA 1
ATOM 1915 C C . VAL A 1 239 ? -3.754 10.998 -8.310 1.00 97.75 239 VAL A C 1
ATOM 1917 O O . VAL A 1 239 ? -4.894 10.549 -8.190 1.00 97.75 239 VAL A O 1
ATOM 1920 N N . LYS A 1 240 ? -3.304 11.487 -9.460 1.00 97.50 240 LYS A N 1
ATOM 1921 C CA . LYS A 1 240 ? -4.086 11.505 -10.697 1.00 97.50 240 LYS A CA 1
ATOM 1922 C C . LYS A 1 240 ? -3.989 10.158 -11.400 1.00 97.50 240 LYS A C 1
ATOM 1924 O O . LYS A 1 240 ? -2.942 9.518 -11.369 1.00 97.50 240 LYS A O 1
ATOM 1929 N N . SER A 1 241 ? -5.040 9.775 -12.126 1.00 95.81 241 SER A N 1
ATOM 1930 C CA . SER A 1 241 ? -5.045 8.548 -12.938 1.00 95.81 241 SER A CA 1
ATOM 1931 C C . SER A 1 241 ? -3.876 8.489 -13.920 1.00 95.81 241 SER A C 1
ATOM 1933 O O . SER A 1 241 ? -3.280 7.432 -14.090 1.00 95.81 241 SER A O 1
ATOM 1935 N N . THR A 1 242 ? -3.482 9.631 -14.491 1.00 95.94 242 THR A N 1
ATOM 1936 C CA . THR A 1 242 ? -2.326 9.708 -15.389 1.00 95.94 242 THR A CA 1
ATOM 1937 C C . THR A 1 242 ? -1.029 9.315 -14.690 1.00 95.94 242 THR A C 1
ATOM 1939 O O . THR A 1 242 ? -0.190 8.689 -15.310 1.00 95.94 242 THR A O 1
ATOM 1942 N N . GLN A 1 243 ? -0.850 9.588 -13.394 1.00 96.44 243 GLN A N 1
ATOM 1943 C CA . GLN A 1 243 ? 0.360 9.170 -12.669 1.00 96.44 243 GLN A CA 1
ATOM 1944 C C . GLN A 1 243 ? 0.449 7.650 -12.482 1.00 96.44 243 GLN A C 1
ATOM 1946 O O . GLN A 1 243 ? 1.517 7.159 -12.137 1.00 96.44 243 GLN A O 1
ATOM 1951 N N . LEU A 1 244 ? -0.645 6.917 -12.704 1.00 97.06 244 LEU A N 1
ATOM 1952 C CA . LEU A 1 244 ? -0.726 5.456 -12.608 1.00 97.06 244 LEU A CA 1
ATOM 1953 C C . LEU A 1 244 ? -0.601 4.776 -13.977 1.00 97.06 244 LEU A C 1
ATOM 1955 O O . LEU A 1 244 ? -0.868 3.582 -14.106 1.00 97.06 244 LEU A O 1
ATOM 1959 N N . GLU A 1 245 ? -0.226 5.536 -15.003 1.00 95.81 245 GLU A N 1
ATOM 1960 C CA . GLU A 1 245 ? -0.064 5.063 -16.372 1.00 95.81 245 GLU A CA 1
ATOM 1961 C C . GLU A 1 245 ? 1.326 5.420 -16.888 1.00 95.81 245 GLU A C 1
A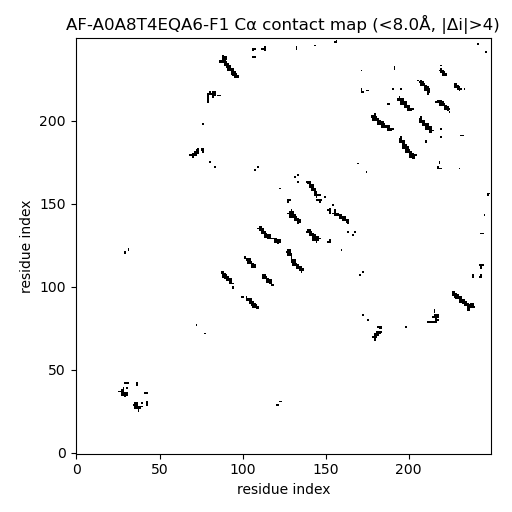TOM 1963 O O . GLU A 1 245 ? 1.892 6.463 -16.550 1.00 95.81 245 GLU A O 1
ATOM 1968 N N . HIS A 1 246 ? 1.869 4.554 -17.739 1.00 94.50 246 HIS A N 1
ATOM 1969 C CA . HIS A 1 246 ? 3.174 4.767 -18.337 1.00 94.50 246 HIS A CA 1
ATOM 1970 C C . HIS A 1 246 ? 3.175 6.005 -19.252 1.00 94.50 246 HIS A C 1
ATOM 1972 O O . HIS A 1 246 ? 2.470 6.057 -20.262 1.00 94.50 246 HIS A O 1
ATOM 1978 N N . GLN A 1 247 ? 3.987 7.004 -18.898 1.00 86.62 247 GLN A N 1
ATOM 1979 C CA . GLN A 1 247 ? 3.911 8.357 -19.466 1.00 86.62 247 GLN A CA 1
ATOM 1980 C C . GLN A 1 247 ? 4.527 8.529 -20.864 1.00 86.62 247 GLN A C 1
ATOM 1982 O O . GLN A 1 247 ? 4.362 9.598 -21.445 1.00 86.62 247 GLN A O 1
ATOM 1987 N N . PHE A 1 248 ? 5.254 7.543 -21.403 1.00 81.62 248 PHE A N 1
ATOM 1988 C CA . PHE A 1 248 ? 5.983 7.699 -22.679 1.00 81.62 248 PHE A CA 1
ATOM 1989 C C . PHE A 1 248 ? 5.265 7.109 -23.894 1.00 81.62 248 PHE A C 1
ATOM 1991 O O . PHE A 1 248 ? 5.677 7.352 -25.021 1.00 81.62 248 PHE A O 1
ATOM 1998 N N . SER A 1 249 ? 4.110 6.480 -23.672 1.00 60.25 249 SER A N 1
ATOM 1999 C CA . SER A 1 249 ? 3.292 5.855 -24.716 1.00 60.25 249 SER A CA 1
ATOM 2000 C C . SER A 1 249 ? 2.425 6.819 -25.556 1.00 60.25 249 SER A C 1
ATOM 2002 O O . SER A 1 249 ? 1.565 6.346 -26.301 1.00 60.25 249 SER A O 1
ATOM 2004 N N . GLN A 1 250 ? 2.625 8.143 -25.456 1.00 51.75 250 GLN A N 1
ATOM 2005 C CA . GLN A 1 250 ? 1.852 9.173 -26.179 1.00 51.75 250 GLN A CA 1
ATOM 2006 C C . GLN A 1 250 ? 2.693 9.993 -27.157 1.00 51.75 250 GLN A C 1
ATOM 2008 O O . GLN A 1 250 ? 3.812 10.411 -26.780 1.00 51.75 250 GLN A O 1
#

Mean predicted aligned error: 10.01 Å

Solvent-accessible surface area (backbone atoms only — not comparable to full-atom values): 14670 Å² total; per-residue (Å²): 140,84,66,72,66,62,58,54,53,53,52,54,55,55,52,56,59,64,66,67,68,72,64,76,81,78,70,67,41,62,31,88,88,65,51,80,37,80,46,75,76,73,54,64,73,75,80,78,75,78,86,70,83,78,73,80,70,76,80,73,77,82,74,77,78,78,76,84,79,76,68,55,58,35,75,77,36,44,63,35,50,62,30,30,78,78,52,65,18,36,34,30,30,57,43,50,45,93,53,86,64,79,60,33,40,38,38,35,42,90,51,39,34,24,36,42,45,67,65,71,42,65,70,58,92,92,39,58,30,33,33,40,38,36,36,64,79,76,66,42,30,42,28,26,16,73,60,87,53,52,91,74,21,76,56,52,78,52,73,39,86,48,68,36,77,81,71,62,69,84,46,56,63,54,54,58,72,48,46,38,31,30,41,64,68,82,48,72,49,76,54,97,92,36,58,22,37,35,28,44,33,22,45,91,91,38,70,32,38,34,30,27,28,66,77,49,24,42,53,39,34,36,41,47,88,94,28,38,41,36,46,40,85,67,42,70,65,74,65,52,73,68,76,64,45,80,83,71,86,116

Nearest PDB structures (foldseek):
  4r4z-assembly1_A  TM=4.398E-01  e=4.774E-05  Elizabethkingia meningoseptica
  4r4z-assembly3_C  TM=4.433E-01  e=8.758E-05  Elizabethkingia meningoseptica
  4r4x-assembly1_A  TM=4.618E-01  e=2.003E-04  Elizabethkingia meningoseptica
  9hcj-assembly1_T1  TM=4.252E-01  e=7.026E-01  Dictyostelium discoideum
  7qby-assembly1_A  TM=3.807E-01  e=1.034E+00  Homo sapiens

pLDDT: mean 88.76, std 12.83, range [51.75, 98.69]